Protein AF-A0A7R9Y9F5-F1 (afdb_monomer_lite)

Sequence (190 aa):
LRPKLLSAVDSTQKAKQLVKSVLKLSRHSLEAAIALLRALRPAAVSHADLEEEVAASESGSSFLEFKLYTMLGYLRECGENVVFHVKAGNINWPMGLYISLVHVWAVIGVFKLSQCAPETLLWAFLLWPISGLGITGGVHRLWAHRSYEGGHIVRCFLMLCNSIANQGSIYHWARDHRGHHKHSGTGADP

Radius of gyration: 22.65 Å; chains: 1; bounding box: 56×54×43 Å

Secondary structure (DSSP, 8-state):
-HHHHHHHHHHHHHHHHHHHHHHHHHHHHHHHHHHHHHHT-PPPPPHHHHHHHHHHGGG---HHHHHHHHHHHHHHHHHHHHHHHHHHT---HHHHHHHHHHHHHHHHHHTTGGGS-HHHHHHHHHHHHHHHHIIIIIIIIIIIS--S---HHHHHHHHHHHHHHTSS-HHHHHHHHHHHHHHTTSTT--

Structure (mmCIF, N/CA/C/O backbone):
data_AF-A0A7R9Y9F5-F1
#
_entry.id   AF-A0A7R9Y9F5-F1
#
loop_
_atom_site.group_PDB
_atom_site.id
_atom_site.type_symbol
_atom_site.label_atom_id
_atom_site.label_alt_id
_atom_site.label_comp_id
_atom_site.label_asym_id
_atom_site.label_entity_id
_atom_site.label_seq_id
_atom_site.pdbx_PDB_ins_code
_atom_site.Cartn_x
_atom_site.Cartn_y
_atom_site.Cartn_z
_atom_site.occupancy
_atom_site.B_iso_or_equiv
_atom_site.auth_seq_id
_atom_site.auth_comp_id
_atom_site.auth_asym_id
_atom_site.auth_atom_id
_atom_site.pdbx_PDB_model_num
ATOM 1 N N . LEU A 1 1 ? -25.408 34.627 -10.805 1.00 54.28 1 LEU A N 1
ATOM 2 C CA . LEU A 1 1 ? -24.105 34.088 -11.280 1.00 54.28 1 LEU A CA 1
ATOM 3 C C . LEU A 1 1 ? -22.902 34.669 -10.522 1.00 54.28 1 LEU A C 1
ATOM 5 O O . LEU A 1 1 ? -22.116 33.895 -9.995 1.00 54.28 1 LEU A O 1
ATOM 9 N N . ARG A 1 2 ? -22.794 35.997 -10.367 1.00 51.25 2 ARG A N 1
ATOM 10 C CA . ARG A 1 2 ? -21.679 36.689 -9.682 1.00 51.25 2 ARG A CA 1
ATOM 11 C C . ARG A 1 2 ? -21.385 36.283 -8.209 1.00 51.25 2 ARG A C 1
ATOM 13 O O . ARG A 1 2 ? -20.213 36.085 -7.905 1.00 51.25 2 ARG A O 1
ATOM 20 N N . PRO A 1 3 ? -22.367 36.084 -7.303 1.00 54.78 3 PRO A N 1
ATOM 21 C CA . PRO A 1 3 ? -22.066 35.757 -5.898 1.00 54.78 3 PRO A CA 1
ATOM 22 C C . PRO A 1 3 ? -21.524 34.331 -5.684 1.00 54.78 3 PRO A C 1
ATOM 24 O O . PRO A 1 3 ? -20.655 34.138 -4.842 1.00 54.78 3 PRO A O 1
ATOM 27 N N . LYS A 1 4 ? -21.959 33.348 -6.490 1.00 46.19 4 LYS A N 1
ATOM 28 C CA . LYS A 1 4 ? -21.441 31.963 -6.435 1.00 46.19 4 LYS A CA 1
ATOM 29 C C . LYS A 1 4 ? -19.997 31.846 -6.950 1.00 46.19 4 LYS A C 1
ATOM 31 O O . LYS A 1 4 ? -19.248 30.995 -6.489 1.00 46.19 4 LYS A O 1
ATOM 36 N N . LEU A 1 5 ? -19.601 32.708 -7.890 1.00 42.25 5 LEU A N 1
ATOM 37 C CA . LEU A 1 5 ? -18.220 32.790 -8.381 1.00 42.25 5 LEU A CA 1
ATOM 38 C C . LEU A 1 5 ? -17.288 33.431 -7.343 1.00 42.25 5 LEU A C 1
ATOM 40 O O . LEU A 1 5 ? -16.188 32.935 -7.132 1.00 42.25 5 LEU A O 1
ATOM 44 N N . LEU A 1 6 ? -17.741 34.480 -6.647 1.00 51.44 6 LEU A N 1
ATOM 45 C CA . LEU A 1 6 ? -16.969 35.120 -5.575 1.00 51.44 6 LEU A CA 1
ATOM 46 C C . LEU A 1 6 ? -16.756 34.185 -4.374 1.00 51.44 6 LEU A C 1
ATOM 48 O O . LEU A 1 6 ? -15.646 34.120 -3.853 1.00 51.44 6 LEU A O 1
ATOM 52 N N . SER A 1 7 ? -17.769 33.402 -3.984 1.00 53.22 7 SER A N 1
ATOM 53 C CA . SER A 1 7 ? -17.620 32.407 -2.911 1.00 53.22 7 SER A CA 1
ATOM 54 C C . SER A 1 7 ? -16.710 31.238 -3.309 1.00 53.22 7 SER A C 1
ATOM 56 O O . SER A 1 7 ? -15.934 30.753 -2.487 1.00 53.22 7 SER A O 1
ATOM 58 N N . ALA A 1 8 ? -16.741 30.811 -4.577 1.00 47.72 8 ALA A N 1
ATOM 59 C CA . ALA A 1 8 ? -15.829 29.794 -5.098 1.00 47.72 8 ALA A CA 1
ATOM 60 C C . ALA A 1 8 ? -14.368 30.289 -5.134 1.00 47.72 8 ALA A C 1
ATOM 62 O O . ALA A 1 8 ? -13.464 29.564 -4.712 1.00 47.72 8 ALA A O 1
ATOM 63 N N . VAL A 1 9 ? -14.125 31.536 -5.552 1.00 55.53 9 VAL A N 1
ATOM 64 C CA . VAL A 1 9 ? -12.785 32.155 -5.544 1.00 55.53 9 VAL A CA 1
ATOM 65 C C . VAL A 1 9 ? -12.250 32.311 -4.115 1.00 55.53 9 VAL A C 1
ATOM 67 O O . VAL A 1 9 ? -11.100 31.948 -3.864 1.00 55.53 9 VAL A O 1
ATOM 70 N N . ASP A 1 10 ? -13.082 32.746 -3.164 1.00 67.06 10 ASP A N 1
ATOM 71 C CA . ASP A 1 10 ? -12.710 32.852 -1.744 1.00 67.06 10 ASP A CA 1
ATOM 72 C C . ASP A 1 10 ? -12.381 31.478 -1.128 1.00 67.06 10 ASP A C 1
ATOM 74 O O . ASP A 1 10 ? -11.353 31.310 -0.472 1.00 67.06 10 ASP A O 1
ATOM 78 N N . SER A 1 11 ? -13.180 30.444 -1.425 1.00 55.12 11 SER A N 1
ATOM 79 C CA . SER A 1 11 ? -12.901 29.071 -0.972 1.00 55.12 11 SER A CA 1
ATOM 80 C C . SER A 1 11 ? -11.593 28.509 -1.546 1.00 55.12 11 SER A C 1
ATOM 82 O O . SER A 1 11 ? -10.825 27.859 -0.835 1.00 55.12 11 SER A O 1
ATOM 84 N N . THR A 1 12 ? -11.278 28.839 -2.802 1.00 60.44 12 THR A N 1
ATOM 85 C CA . THR A 1 12 ? -10.033 28.428 -3.464 1.00 60.44 12 THR A CA 1
ATOM 86 C C . THR A 1 12 ? -8.825 29.141 -2.855 1.00 60.44 12 THR A C 1
ATOM 88 O O . THR A 1 12 ? -7.765 28.537 -2.678 1.00 60.44 12 THR A O 1
ATOM 91 N N . GLN A 1 13 ? -8.969 30.416 -2.493 1.00 64.31 13 GLN A N 1
ATOM 92 C CA . GLN A 1 13 ? -7.902 31.187 -1.862 1.00 64.31 13 GLN A CA 1
ATOM 93 C C . GLN A 1 13 ? -7.636 30.714 -0.429 1.00 64.31 13 GLN A C 1
ATOM 95 O O . GLN A 1 13 ? -6.477 30.524 -0.054 1.00 64.31 13 GLN A O 1
ATOM 100 N N . LYS A 1 14 ? -8.694 30.411 0.332 1.00 63.66 14 LYS A N 1
ATOM 101 C CA . LYS A 1 14 ? -8.596 29.782 1.657 1.00 63.66 14 LYS A CA 1
ATOM 102 C C . LYS A 1 14 ? -7.928 28.411 1.586 1.00 63.66 14 LYS A C 1
ATOM 104 O O . LYS A 1 14 ? -7.029 28.147 2.378 1.00 63.66 14 LYS A O 1
ATOM 109 N N . ALA A 1 15 ? -8.275 27.579 0.602 1.00 46.94 15 ALA A N 1
ATOM 110 C CA . ALA A 1 15 ? -7.622 26.288 0.384 1.00 46.94 15 ALA A CA 1
ATOM 111 C C . ALA A 1 15 ? -6.126 26.444 0.058 1.00 46.94 15 ALA A C 1
ATOM 113 O O . ALA A 1 15 ? -5.290 25.775 0.661 1.00 46.94 15 ALA A O 1
ATOM 114 N N . LYS A 1 16 ? -5.757 27.382 -0.826 1.00 55.09 16 LYS A N 1
ATOM 115 C CA . LYS A 1 16 ? -4.346 27.689 -1.129 1.00 55.09 16 LYS A CA 1
ATOM 116 C C . LYS A 1 16 ? -3.580 28.175 0.101 1.00 55.09 16 LYS A C 1
ATOM 118 O O . LYS A 1 16 ? -2.420 27.811 0.285 1.00 55.09 16 LYS A O 1
ATOM 123 N N . GLN A 1 17 ? -4.209 28.995 0.937 1.00 58.56 17 GLN A N 1
ATOM 124 C CA . GLN A 1 17 ? -3.600 29.512 2.158 1.00 58.56 17 GLN A CA 1
ATOM 125 C C . GLN A 1 17 ? -3.451 28.421 3.224 1.00 58.56 17 GLN A C 1
ATOM 127 O O . GLN A 1 17 ? -2.399 28.340 3.851 1.00 58.56 17 GLN A O 1
ATOM 132 N N . LEU A 1 18 ? -4.433 27.525 3.354 1.00 50.94 18 LEU A N 1
ATOM 133 C CA . LEU A 1 18 ? -4.354 26.343 4.210 1.00 50.94 18 LEU A CA 1
ATOM 134 C C . LEU A 1 18 ? -3.213 25.418 3.766 1.00 50.94 18 LEU A C 1
ATOM 136 O O . LEU A 1 18 ? -2.376 25.060 4.587 1.00 50.94 18 LEU A O 1
ATOM 140 N N . VAL A 1 19 ? -3.112 25.109 2.468 1.00 51.34 19 VAL A N 1
ATOM 141 C CA . VAL A 1 19 ? -2.016 24.296 1.911 1.00 51.34 19 VAL A CA 1
ATOM 142 C C . VAL A 1 19 ? -0.659 24.943 2.196 1.00 51.34 19 VAL A C 1
ATOM 144 O O . VAL A 1 19 ? 0.250 24.264 2.663 1.00 51.34 19 VAL A O 1
ATOM 147 N N . LYS A 1 20 ? -0.513 26.260 2.001 1.00 55.44 20 LYS A N 1
ATOM 148 C CA . LYS A 1 20 ? 0.731 26.978 2.338 1.00 55.44 20 LYS A CA 1
ATOM 149 C C . LYS A 1 20 ? 1.067 26.907 3.829 1.00 55.44 20 LYS A C 1
ATOM 151 O O . LYS A 1 20 ? 2.226 26.688 4.172 1.00 55.44 20 LYS A O 1
ATOM 156 N N . SER A 1 21 ? 0.082 27.079 4.706 1.00 47.91 21 SER A N 1
ATOM 157 C CA . SER A 1 21 ? 0.274 26.992 6.158 1.00 47.91 21 SER A CA 1
ATOM 158 C C . SER A 1 21 ? 0.654 25.579 6.599 1.00 47.91 21 SER A C 1
ATOM 160 O O . SER A 1 21 ? 1.558 25.421 7.414 1.00 47.91 21 SER A O 1
ATOM 162 N N . VAL A 1 22 ? 0.038 24.554 6.009 1.00 49.28 22 VAL A N 1
ATOM 163 C CA . VAL A 1 22 ? 0.351 23.143 6.265 1.00 49.28 22 VAL A CA 1
ATOM 164 C C . VAL A 1 22 ? 1.754 22.788 5.767 1.00 49.28 22 VAL A C 1
ATOM 166 O O . VAL A 1 22 ? 2.512 22.173 6.509 1.00 49.28 22 VAL A O 1
ATOM 169 N N . LEU A 1 23 ? 2.151 23.243 4.573 1.00 50.81 23 LEU A N 1
ATOM 170 C CA . LEU A 1 23 ? 3.516 23.067 4.053 1.00 50.81 23 LEU A CA 1
ATOM 171 C C . LEU A 1 23 ? 4.566 23.801 4.901 1.00 50.81 23 LEU A C 1
ATOM 173 O O . LEU A 1 23 ? 5.700 23.346 5.057 1.00 50.81 23 LEU A O 1
ATOM 177 N N . LYS A 1 24 ? 4.206 24.959 5.464 1.00 60.22 24 LYS A N 1
ATOM 178 C CA . LYS A 1 24 ? 5.072 25.680 6.400 1.00 60.22 24 LYS A CA 1
ATOM 179 C C . LYS A 1 24 ? 5.214 24.901 7.706 1.00 60.22 24 LYS A C 1
ATOM 181 O O . LYS A 1 24 ? 6.331 24.787 8.203 1.00 60.22 24 LYS A O 1
ATOM 186 N N . LEU A 1 25 ? 4.123 24.351 8.238 1.00 50.91 25 LEU A N 1
ATOM 187 C CA . LEU A 1 25 ? 4.138 23.534 9.451 1.00 50.91 25 LEU A CA 1
ATOM 188 C C . LEU A 1 25 ? 4.959 22.254 9.247 1.00 50.91 25 LEU A C 1
ATOM 190 O O . LEU A 1 25 ? 5.831 21.974 10.061 1.00 50.91 25 LEU A O 1
ATOM 194 N N . SER A 1 26 ? 4.777 21.554 8.120 1.00 60.38 26 SER A N 1
ATOM 195 C CA . SER A 1 26 ? 5.553 20.353 7.791 1.00 60.38 26 SER A CA 1
ATOM 196 C C . SER A 1 26 ? 7.049 20.643 7.705 1.00 60.38 26 SER A C 1
ATOM 198 O O . SER A 1 26 ? 7.846 19.847 8.188 1.00 60.38 26 SER A O 1
ATOM 200 N N . ARG A 1 27 ? 7.445 21.807 7.168 1.00 64.44 27 ARG A N 1
ATOM 201 C CA . ARG A 1 27 ? 8.848 22.241 7.162 1.00 64.44 27 ARG A CA 1
ATOM 202 C C . ARG A 1 27 ? 9.394 22.446 8.580 1.00 64.44 27 ARG A C 1
ATOM 204 O O . ARG A 1 27 ? 10.484 21.976 8.861 1.00 64.44 27 ARG A O 1
ATOM 211 N N . HIS A 1 28 ? 8.654 23.094 9.481 1.00 57.97 28 HIS A N 1
ATOM 212 C CA . HIS A 1 28 ? 9.124 23.312 10.860 1.00 57.97 28 HIS A CA 1
ATOM 213 C C . HIS A 1 28 ? 9.199 22.009 11.664 1.00 57.97 28 HIS A C 1
ATOM 215 O O . HIS A 1 28 ? 10.169 21.796 12.387 1.00 57.97 28 HIS A O 1
ATOM 221 N N . SER A 1 29 ? 8.217 21.117 11.510 1.00 52.31 29 SER A N 1
ATOM 222 C CA . SER A 1 29 ? 8.249 19.783 12.120 1.00 52.31 29 SER A CA 1
ATOM 223 C C . SER A 1 29 ? 9.437 18.958 11.617 1.00 52.31 29 SER A C 1
ATOM 225 O O . SER A 1 29 ? 10.052 18.235 12.396 1.00 52.31 29 SER A O 1
ATOM 227 N N . LEU A 1 30 ? 9.798 19.108 10.340 1.00 52.47 30 LEU A N 1
ATOM 228 C CA . LEU A 1 30 ? 10.958 18.454 9.741 1.00 52.47 30 LEU A CA 1
ATOM 229 C C . LEU A 1 30 ? 12.284 19.011 10.270 1.00 52.47 30 LEU A C 1
ATOM 231 O O . LEU A 1 30 ? 13.165 18.235 10.619 1.00 52.47 30 LEU A O 1
ATOM 235 N N . GLU A 1 31 ? 12.418 20.334 10.390 1.00 60.41 31 GLU A N 1
ATOM 236 C CA . GLU A 1 31 ? 13.604 20.957 10.995 1.00 60.41 31 GLU A CA 1
ATOM 237 C C . GLU A 1 31 ? 13.781 20.529 12.460 1.00 60.41 31 GLU A C 1
ATOM 239 O O . GLU A 1 31 ? 14.896 20.239 12.890 1.00 60.41 31 GLU A O 1
ATOM 244 N N . ALA A 1 32 ? 12.682 20.408 13.214 1.00 54.38 32 ALA A N 1
ATOM 245 C CA . ALA A 1 32 ? 12.708 19.895 14.582 1.00 54.38 32 ALA A CA 1
ATOM 246 C C . ALA A 1 32 ? 13.140 18.418 14.640 1.00 54.38 32 ALA A C 1
ATOM 248 O O . ALA A 1 32 ? 13.970 18.057 15.473 1.00 54.38 32 ALA A O 1
ATOM 249 N N . ALA A 1 33 ? 12.641 17.576 13.729 1.00 46.41 33 ALA A N 1
ATOM 250 C CA . ALA A 1 33 ? 13.059 16.179 13.621 1.00 46.41 33 ALA A CA 1
ATOM 251 C C . ALA A 1 33 ? 14.543 16.050 13.231 1.00 46.41 33 ALA A C 1
ATOM 253 O O . ALA A 1 33 ? 15.270 15.267 13.834 1.00 46.41 33 ALA A O 1
ATOM 254 N N . ILE A 1 34 ? 15.029 16.864 12.288 1.00 52.81 34 ILE A N 1
ATOM 255 C CA . ILE A 1 34 ? 16.445 16.912 11.891 1.00 52.81 34 ILE A CA 1
ATOM 256 C C . ILE A 1 34 ? 17.327 17.381 13.055 1.00 52.81 34 ILE A C 1
ATOM 258 O O . ILE A 1 34 ? 18.410 16.833 13.265 1.00 52.81 34 ILE A O 1
ATOM 262 N N . ALA A 1 35 ? 16.889 18.381 13.823 1.00 58.06 35 ALA A N 1
ATOM 263 C CA . ALA A 1 35 ? 17.604 18.847 15.007 1.00 58.06 35 ALA A CA 1
ATOM 264 C C . ALA A 1 35 ? 17.695 17.750 16.081 1.00 58.06 35 ALA A C 1
ATOM 266 O O . ALA A 1 35 ? 18.767 17.548 16.649 1.00 58.06 35 ALA A O 1
ATOM 267 N N . LEU A 1 36 ? 16.612 16.995 16.295 1.00 50.88 36 LEU A N 1
ATOM 268 C CA . LEU A 1 36 ? 16.582 15.853 17.209 1.00 50.88 36 LEU A CA 1
ATOM 269 C C . LEU A 1 36 ? 17.519 14.726 16.737 1.00 50.88 36 LEU A C 1
ATOM 271 O O . LEU A 1 36 ? 18.325 14.232 17.517 1.00 50.88 36 LEU A O 1
ATOM 275 N N . LEU A 1 37 ? 17.486 14.379 15.446 1.00 50.44 37 LEU A N 1
ATOM 276 C CA . LEU A 1 37 ? 18.364 13.366 14.843 1.00 50.44 37 LEU A CA 1
ATOM 277 C C . LEU A 1 37 ? 19.848 13.759 14.906 1.00 50.44 37 LEU A C 1
ATOM 279 O O . LEU A 1 37 ? 20.704 12.905 15.111 1.00 50.44 37 LEU A O 1
ATOM 283 N N . ARG A 1 38 ? 20.174 15.051 14.775 1.00 57.88 38 ARG A N 1
ATOM 284 C CA . ARG A 1 38 ? 21.546 15.557 14.965 1.00 57.88 38 ARG A CA 1
ATOM 285 C C . ARG A 1 38 ? 21.988 15.541 16.427 1.00 57.88 38 ARG A C 1
ATOM 287 O O . ARG A 1 38 ? 23.175 15.354 16.678 1.00 57.88 38 ARG A O 1
ATOM 294 N N . ALA A 1 39 ? 21.066 15.766 17.364 1.00 54.75 39 ALA A N 1
ATOM 295 C CA . ALA A 1 39 ? 21.340 15.704 18.798 1.00 54.75 39 ALA A CA 1
ATOM 296 C C . ALA A 1 39 ? 21.569 14.260 19.277 1.00 54.75 39 ALA A C 1
ATOM 298 O O . ALA A 1 39 ? 22.373 14.031 20.173 1.00 54.75 39 ALA A O 1
ATOM 299 N N . LEU A 1 40 ? 20.930 13.283 18.629 1.00 53.41 40 LEU A N 1
ATOM 300 C CA . LEU A 1 40 ? 21.090 11.847 18.876 1.00 53.41 40 LEU A CA 1
ATOM 301 C C . LEU A 1 40 ? 22.297 11.238 18.139 1.00 53.41 40 LEU A C 1
ATOM 303 O O . LEU A 1 40 ? 22.224 10.102 17.692 1.00 53.41 40 LEU A O 1
ATOM 307 N N . ARG A 1 41 ? 23.399 11.979 17.975 1.00 48.78 41 ARG A N 1
ATOM 308 C CA . ARG A 1 41 ? 24.608 11.529 17.262 1.00 48.78 41 ARG A CA 1
ATOM 309 C C . ARG A 1 41 ? 25.593 10.813 18.210 1.00 48.78 41 ARG A C 1
ATOM 311 O O . ARG A 1 41 ? 26.423 11.501 18.802 1.00 48.78 41 ARG A O 1
ATOM 318 N N . PRO A 1 42 ? 25.620 9.471 18.309 1.00 47.75 42 PRO A N 1
ATOM 319 C CA . PRO A 1 42 ? 26.869 8.749 18.505 1.00 47.75 42 PRO A CA 1
ATOM 320 C C . PRO A 1 42 ? 27.612 8.645 17.158 1.00 47.75 42 PRO A C 1
ATOM 322 O O . PRO A 1 42 ? 27.025 8.835 16.088 1.00 47.75 42 PRO A O 1
ATOM 325 N N . ALA A 1 43 ? 28.933 8.473 17.221 1.00 46.91 43 ALA A N 1
ATOM 326 C CA . ALA A 1 43 ? 29.856 8.552 16.088 1.00 46.91 43 ALA A CA 1
ATOM 327 C C . ALA A 1 43 ? 29.470 7.619 14.920 1.00 46.91 43 ALA A C 1
ATOM 329 O O . ALA A 1 43 ? 28.794 6.615 15.103 1.00 46.91 43 ALA A O 1
ATOM 330 N N . ALA A 1 44 ? 29.860 7.993 13.699 1.00 44.62 44 ALA A N 1
ATOM 331 C CA . ALA A 1 44 ? 29.544 7.239 12.491 1.00 44.62 44 ALA A CA 1
ATOM 332 C C . ALA A 1 44 ? 30.126 5.816 12.548 1.00 44.62 44 ALA A C 1
ATOM 334 O O . ALA A 1 44 ? 31.336 5.667 12.668 1.00 44.62 44 ALA A O 1
ATOM 335 N N . VAL A 1 45 ? 29.253 4.816 12.433 1.00 47.38 45 VAL A N 1
ATOM 336 C CA . VAL A 1 45 ? 29.593 3.391 12.327 1.00 47.38 45 VAL A CA 1
ATOM 337 C C . VAL A 1 45 ? 29.523 3.009 10.846 1.00 47.38 45 VAL A C 1
ATOM 339 O O . VAL A 1 45 ? 28.556 3.364 10.162 1.00 47.38 45 VAL A O 1
ATOM 342 N N . SER A 1 46 ? 30.583 2.398 10.325 1.00 44.75 46 SER A N 1
ATOM 343 C CA . SER A 1 46 ? 30.705 1.949 8.938 1.00 44.75 46 SER A CA 1
ATOM 344 C C . SER A 1 46 ? 30.035 0.585 8.733 1.00 44.75 46 SER A C 1
ATOM 346 O O . SER A 1 46 ? 29.786 -0.152 9.681 1.00 44.75 46 SER A O 1
ATOM 348 N N . HIS A 1 47 ? 29.747 0.217 7.483 1.00 43.69 47 HIS A N 1
ATOM 349 C CA . HIS A 1 47 ? 29.099 -1.063 7.162 1.00 43.69 47 HIS A CA 1
ATOM 350 C C . HIS A 1 47 ? 29.944 -2.297 7.546 1.00 43.69 47 HIS A C 1
ATOM 352 O O . HIS A 1 47 ? 29.391 -3.379 7.702 1.00 43.69 47 HIS A O 1
ATOM 358 N N . ALA A 1 48 ? 31.262 -2.125 7.712 1.00 49.69 48 ALA A N 1
ATOM 359 C CA . ALA A 1 48 ? 32.181 -3.161 8.188 1.00 49.69 48 ALA A CA 1
ATOM 360 C C . ALA A 1 48 ? 32.073 -3.372 9.708 1.00 49.69 48 ALA A C 1
ATOM 362 O O . ALA A 1 48 ? 32.123 -4.504 10.179 1.00 49.69 48 ALA A O 1
ATOM 363 N N . ASP A 1 49 ? 31.822 -2.297 10.457 1.00 50.56 49 ASP A N 1
ATOM 364 C CA . ASP A 1 49 ? 31.607 -2.358 11.906 1.00 50.56 49 ASP A CA 1
ATOM 365 C C . ASP A 1 49 ? 30.273 -3.066 12.242 1.00 50.56 49 ASP A C 1
ATOM 367 O O . ASP A 1 49 ? 30.147 -3.705 13.283 1.00 50.56 49 ASP A O 1
ATOM 371 N N . LEU A 1 50 ? 29.288 -3.015 11.328 1.00 50.69 50 LEU A N 1
ATOM 372 C CA . LEU A 1 50 ? 28.024 -3.760 11.435 1.00 50.69 50 LEU A CA 1
ATOM 373 C C . LEU A 1 50 ? 28.223 -5.280 11.329 1.00 50.69 50 LEU A C 1
ATOM 375 O O . LEU A 1 50 ? 27.530 -6.029 12.012 1.00 50.69 50 LEU A O 1
ATOM 379 N N . GLU A 1 51 ? 29.143 -5.748 10.482 1.00 52.12 51 GLU A N 1
ATOM 380 C CA . GLU A 1 51 ? 29.435 -7.184 10.351 1.00 52.12 51 GLU A CA 1
ATOM 381 C C . GLU A 1 51 ? 30.221 -7.709 11.564 1.00 52.12 51 GLU A C 1
ATOM 383 O O . GLU A 1 51 ? 29.971 -8.824 12.025 1.00 52.12 51 GLU A O 1
ATOM 388 N N . GLU A 1 52 ? 31.101 -6.882 12.139 1.00 52.03 52 GLU A N 1
ATOM 389 C CA . GLU A 1 52 ? 31.864 -7.203 13.350 1.00 52.03 52 GLU A CA 1
ATOM 390 C C . GLU A 1 52 ? 30.978 -7.217 14.616 1.00 52.03 52 GLU A C 1
ATOM 392 O O . GLU A 1 52 ? 31.088 -8.131 15.437 1.00 52.03 52 GLU A O 1
ATOM 397 N N . GLU A 1 53 ? 30.019 -6.290 14.752 1.00 49.31 53 GLU A N 1
ATOM 398 C CA . GLU A 1 53 ? 29.039 -6.298 15.855 1.00 49.31 53 GLU A CA 1
ATOM 399 C C . GLU A 1 53 ? 28.006 -7.434 15.737 1.00 49.31 53 GLU A C 1
ATOM 401 O O . GLU A 1 53 ? 27.599 -8.004 16.752 1.00 49.31 53 GLU A O 1
ATOM 406 N N . VAL A 1 54 ? 27.600 -7.821 14.520 1.00 50.94 54 VAL A N 1
ATOM 407 C CA . VAL A 1 54 ? 26.730 -8.995 14.299 1.00 50.94 54 VAL A CA 1
ATOM 408 C C . VAL A 1 54 ? 27.457 -10.293 14.663 1.00 50.94 54 VAL A C 1
ATOM 410 O O . VAL A 1 54 ? 26.846 -11.172 15.269 1.00 50.94 54 VAL A O 1
ATOM 413 N N . ALA A 1 55 ? 28.762 -10.393 14.397 1.00 46.03 55 ALA A N 1
ATOM 414 C CA . ALA A 1 55 ? 29.582 -11.510 14.866 1.00 46.03 55 ALA A CA 1
ATOM 415 C C . ALA A 1 55 ? 29.737 -11.519 16.403 1.00 46.03 55 ALA A C 1
ATOM 417 O O . ALA A 1 55 ? 29.726 -12.583 17.020 1.00 46.03 55 ALA A O 1
ATOM 418 N N . ALA A 1 56 ? 29.803 -10.347 17.048 1.00 45.34 56 ALA A N 1
ATOM 419 C CA . ALA A 1 56 ? 29.812 -10.229 18.511 1.00 45.34 56 ALA A CA 1
ATOM 420 C C . ALA A 1 56 ? 28.439 -10.531 19.159 1.00 45.34 56 ALA A C 1
ATOM 422 O O . ALA A 1 56 ? 28.370 -10.963 20.311 1.00 45.34 56 ALA A O 1
ATOM 423 N N . SER A 1 57 ? 27.334 -10.366 18.422 1.00 43.28 57 SER A N 1
ATOM 424 C CA . SER A 1 57 ? 25.965 -10.668 18.873 1.00 43.28 57 SER A CA 1
ATOM 425 C C . SER A 1 57 ? 25.704 -12.162 19.095 1.00 43.28 57 SER A C 1
ATOM 427 O O . SER A 1 57 ? 24.766 -12.505 19.820 1.00 43.28 57 SER A O 1
ATOM 429 N N . GLU A 1 58 ? 26.510 -13.059 18.524 1.00 50.03 58 GLU A N 1
ATOM 430 C CA . GLU A 1 58 ? 26.403 -14.498 18.795 1.00 50.03 58 GLU A CA 1
ATOM 431 C C . GLU A 1 58 ? 26.837 -14.859 20.232 1.00 50.03 58 GLU A C 1
ATOM 433 O O . GLU A 1 58 ? 26.553 -15.964 20.697 1.00 50.03 58 GLU A O 1
ATOM 438 N N . SER A 1 59 ? 27.447 -13.925 20.983 1.00 47.91 59 SER A N 1
ATOM 439 C CA . SER A 1 59 ? 27.938 -14.151 22.350 1.00 47.91 59 SER A CA 1
ATOM 440 C C . SER A 1 59 ? 27.048 -13.611 23.485 1.00 47.91 59 SER A C 1
ATOM 442 O O . SER A 1 59 ? 27.500 -13.575 24.630 1.00 47.91 59 SER A O 1
ATOM 444 N N . GLY A 1 60 ? 25.787 -13.234 23.227 1.00 49.25 60 GLY A N 1
ATOM 445 C CA . GLY A 1 60 ? 24.788 -13.070 24.298 1.00 49.25 60 GLY A CA 1
ATOM 446 C C . GLY A 1 60 ? 24.298 -11.654 24.627 1.00 49.25 60 GLY A C 1
ATOM 447 O O . GLY A 1 60 ? 23.921 -11.410 25.774 1.00 49.25 60 GLY A O 1
ATOM 448 N N . SER A 1 61 ? 24.221 -10.738 23.657 1.00 51.53 61 SER A N 1
ATOM 449 C CA . SER A 1 61 ? 23.344 -9.562 23.783 1.00 51.53 61 SER A CA 1
ATOM 450 C C . SER A 1 61 ? 21.878 -9.982 23.611 1.00 51.53 61 SER A C 1
ATOM 452 O O . SER A 1 61 ? 21.542 -10.903 22.860 1.00 51.53 61 SER A O 1
ATOM 454 N N . SER A 1 62 ? 20.973 -9.374 24.378 1.00 59.47 62 SER A N 1
ATOM 455 C CA . SER A 1 62 ? 19.580 -9.828 24.408 1.00 59.47 62 SER A CA 1
ATOM 456 C C . SER A 1 62 ? 18.904 -9.566 23.056 1.00 59.47 62 SER A C 1
ATOM 458 O O . SER A 1 62 ? 19.103 -8.524 22.440 1.00 59.47 62 SER A O 1
ATOM 460 N N . PHE A 1 63 ? 18.035 -10.469 22.600 1.00 61.06 63 PHE A N 1
ATOM 461 C CA . PHE A 1 63 ? 17.233 -10.313 21.372 1.00 61.06 63 PHE A CA 1
ATOM 462 C C . PHE A 1 63 ? 16.539 -8.935 21.231 1.00 61.06 63 PHE A C 1
ATOM 464 O O . PHE A 1 63 ? 16.258 -8.471 20.124 1.00 61.06 63 PHE A O 1
ATOM 471 N N . LEU A 1 64 ? 16.257 -8.268 22.356 1.00 63.38 64 LEU A N 1
ATOM 472 C CA . LEU A 1 64 ? 15.704 -6.915 22.410 1.00 63.38 64 LEU A CA 1
ATOM 473 C C . LEU A 1 64 ? 16.713 -5.832 22.001 1.00 63.38 64 LEU A C 1
ATOM 475 O O . LEU A 1 64 ? 16.322 -4.897 21.305 1.00 63.38 64 LEU A O 1
ATOM 479 N N . GLU A 1 65 ? 17.985 -5.960 22.379 1.00 66.81 65 GLU A N 1
ATOM 480 C CA . GLU A 1 65 ? 19.055 -5.038 21.974 1.00 66.81 65 GLU A CA 1
ATOM 481 C C . GLU A 1 65 ? 19.296 -5.113 20.468 1.00 66.81 65 GLU A C 1
ATOM 483 O O . GLU A 1 65 ? 19.338 -4.077 19.811 1.00 66.81 65 GLU A O 1
ATOM 488 N N . PHE A 1 66 ? 19.317 -6.322 19.898 1.00 72.62 66 PHE A N 1
ATOM 489 C CA . PHE A 1 66 ? 19.417 -6.511 18.449 1.00 72.62 66 PHE A CA 1
ATOM 490 C C . PHE A 1 66 ? 18.250 -5.847 17.696 1.00 72.62 66 PHE A C 1
ATOM 492 O O . PHE A 1 66 ? 18.451 -5.142 16.703 1.00 72.62 66 PHE A O 1
ATOM 499 N N . LYS A 1 67 ? 17.011 -6.010 18.187 1.00 73.00 67 LYS A N 1
ATOM 500 C CA . LYS A 1 67 ? 15.833 -5.348 17.600 1.00 73.00 67 LYS A CA 1
ATOM 501 C C . LYS A 1 67 ? 15.892 -3.832 17.711 1.00 73.00 67 LYS A C 1
ATOM 503 O O . LYS A 1 67 ? 15.531 -3.147 16.755 1.00 73.00 67 LYS A O 1
ATOM 508 N N . LEU A 1 68 ? 16.318 -3.313 18.859 1.00 72.25 68 LEU A N 1
ATOM 509 C CA . LEU A 1 68 ? 16.444 -1.879 19.074 1.00 72.25 68 LEU A CA 1
ATOM 510 C C . LEU A 1 68 ? 17.525 -1.288 18.165 1.00 72.25 68 LEU A C 1
ATOM 512 O O . LEU A 1 68 ? 17.270 -0.283 17.512 1.00 72.25 68 LEU A O 1
ATOM 516 N N . TYR A 1 69 ? 18.682 -1.941 18.061 1.00 74.94 69 TYR A N 1
ATOM 517 C CA . TYR A 1 69 ? 19.773 -1.532 17.180 1.00 74.94 69 TYR A CA 1
ATOM 518 C C . TYR A 1 69 ? 19.337 -1.514 15.713 1.00 74.94 69 TYR A C 1
ATOM 520 O O . TYR A 1 69 ? 19.493 -0.508 15.025 1.00 74.94 69 TYR A O 1
ATOM 528 N N . THR A 1 70 ? 18.675 -2.582 15.265 1.00 74.88 70 THR A N 1
ATOM 529 C CA . THR A 1 70 ? 18.104 -2.673 13.915 1.00 74.88 70 THR A CA 1
ATOM 530 C C . THR A 1 70 ? 17.099 -1.544 13.662 1.00 74.88 70 THR A C 1
ATOM 532 O O . THR A 1 70 ? 17.155 -0.868 12.638 1.00 74.88 70 THR A O 1
ATOM 535 N N . MET A 1 71 ? 16.196 -1.288 14.614 1.00 75.56 71 MET A N 1
ATOM 536 C CA . MET A 1 71 ? 15.207 -0.211 14.520 1.00 75.56 71 MET A CA 1
ATOM 537 C C . MET A 1 71 ? 15.864 1.173 14.460 1.00 75.56 71 MET A C 1
ATOM 539 O O . MET A 1 71 ? 15.455 2.007 13.654 1.00 75.56 71 MET A O 1
ATOM 543 N N . LEU A 1 72 ? 16.884 1.423 15.281 1.00 79.25 72 LEU A N 1
ATOM 544 C CA . LEU A 1 72 ? 17.648 2.670 15.259 1.00 79.25 72 LEU A CA 1
ATOM 545 C C . LEU A 1 72 ? 18.401 2.844 13.934 1.00 79.25 72 LEU A C 1
ATOM 547 O O . LEU A 1 72 ? 18.400 3.948 13.390 1.00 79.25 72 LEU A O 1
ATOM 551 N N . GLY A 1 73 ? 18.962 1.765 13.381 1.00 78.31 73 GLY A N 1
ATOM 552 C CA . GLY A 1 73 ? 19.571 1.737 12.050 1.00 78.31 73 GLY A CA 1
ATOM 553 C 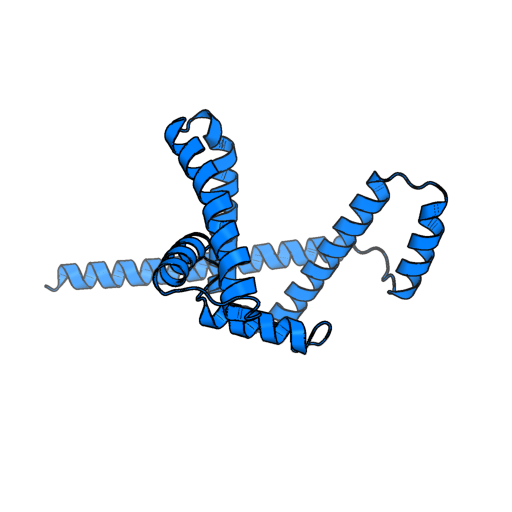C . GLY A 1 73 ? 18.587 2.154 10.955 1.00 78.31 73 GLY A C 1
ATOM 554 O O . GLY A 1 73 ? 18.851 3.107 10.224 1.00 78.31 73 GLY A O 1
ATOM 555 N N . TYR A 1 74 ? 17.399 1.542 10.916 1.00 77.38 74 TYR A N 1
ATOM 556 C CA . TYR A 1 74 ? 16.342 1.916 9.967 1.00 77.38 74 TYR A CA 1
ATOM 557 C C . TYR A 1 74 ? 15.888 3.371 10.119 1.00 77.38 74 TYR A C 1
ATOM 559 O O . TYR A 1 74 ? 15.676 4.071 9.128 1.00 77.38 74 TYR A O 1
ATOM 567 N N . LEU A 1 75 ? 15.734 3.853 11.356 1.00 80.06 75 LEU A N 1
ATOM 568 C CA . LEU A 1 75 ? 15.351 5.242 11.615 1.00 80.06 75 LEU A CA 1
ATOM 569 C C . LEU A 1 75 ? 16.427 6.224 11.135 1.00 80.06 75 LEU A C 1
ATOM 571 O O . LEU A 1 75 ? 16.091 7.286 10.604 1.00 80.06 75 LEU A O 1
ATOM 575 N N . ARG A 1 76 ? 17.707 5.868 11.292 1.00 81.12 76 ARG A N 1
ATOM 576 C CA . ARG A 1 76 ? 18.840 6.654 10.796 1.00 81.12 76 ARG A CA 1
ATOM 577 C C . ARG A 1 76 ? 18.828 6.738 9.276 1.00 81.12 76 ARG A C 1
ATOM 579 O O . ARG A 1 76 ? 18.844 7.847 8.748 1.00 81.12 76 ARG A O 1
ATOM 586 N N . GLU A 1 77 ? 18.727 5.598 8.599 1.00 81.62 77 GLU A N 1
ATOM 587 C CA . GLU A 1 77 ? 18.663 5.522 7.136 1.00 81.62 77 GLU A CA 1
ATOM 588 C C . GLU A 1 77 ? 17.477 6.331 6.589 1.00 81.62 77 GLU A C 1
ATOM 590 O O . GLU A 1 77 ? 17.629 7.145 5.678 1.00 81.62 77 GLU A O 1
ATOM 595 N N . CYS A 1 78 ? 16.301 6.210 7.217 1.00 80.62 78 CYS A N 1
ATOM 596 C CA . CYS A 1 78 ? 15.140 7.031 6.877 1.00 80.62 78 CYS A CA 1
ATOM 597 C C . CYS A 1 78 ? 15.440 8.531 7.019 1.00 80.62 78 CYS A C 1
ATOM 599 O O . CYS A 1 78 ? 15.089 9.321 6.140 1.00 80.62 78 CYS A O 1
ATOM 601 N N . GLY A 1 79 ? 16.094 8.938 8.111 1.00 82.69 79 GLY A N 1
ATOM 602 C CA . GLY A 1 79 ? 16.494 10.326 8.341 1.00 82.69 79 GLY A CA 1
ATOM 603 C C . GLY A 1 79 ? 17.465 10.849 7.279 1.00 82.69 79 GLY A C 1
ATOM 604 O O . GLY A 1 79 ? 17.289 11.960 6.772 1.00 82.69 79 GLY A O 1
ATOM 605 N N . GLU A 1 80 ? 18.462 10.049 6.910 1.00 84.38 80 GLU A N 1
ATOM 606 C CA . GLU A 1 80 ? 19.450 10.381 5.880 1.00 84.38 80 GLU A CA 1
ATOM 607 C C . GLU A 1 80 ? 18.803 10.524 4.497 1.00 84.38 80 GLU A C 1
ATOM 609 O O . GLU A 1 80 ? 19.010 11.545 3.833 1.00 84.38 80 GLU A O 1
ATOM 614 N N . ASN A 1 81 ? 17.935 9.584 4.114 1.00 82.62 81 ASN A N 1
ATOM 615 C CA . ASN A 1 81 ? 17.188 9.623 2.854 1.00 82.62 81 ASN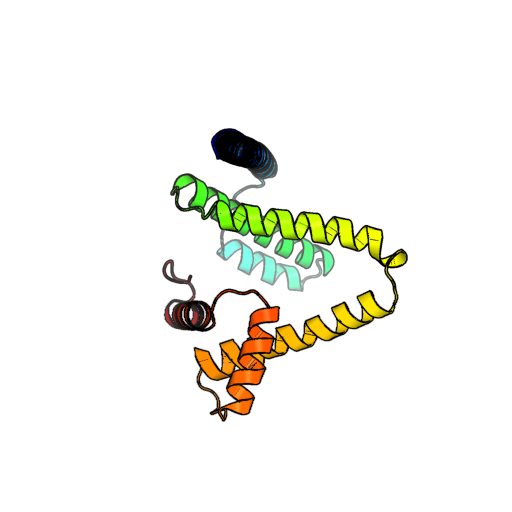 A CA 1
ATOM 616 C C . ASN A 1 81 ? 16.278 10.855 2.768 1.00 82.62 81 ASN A C 1
ATOM 618 O O . ASN A 1 81 ? 16.255 11.560 1.756 1.00 82.62 81 ASN A O 1
ATOM 622 N N . VAL A 1 82 ? 15.573 11.191 3.851 1.00 84.62 82 VAL A N 1
ATOM 623 C CA . VAL A 1 82 ? 14.750 12.405 3.905 1.00 84.62 82 VAL A CA 1
ATOM 624 C C . VAL A 1 82 ? 15.608 13.653 3.699 1.00 84.62 82 VAL A C 1
ATOM 626 O O . VAL A 1 82 ? 15.276 14.492 2.860 1.00 84.62 82 VAL A O 1
ATOM 629 N N . VAL A 1 83 ? 16.731 13.784 4.412 1.00 86.31 83 VAL A N 1
ATOM 630 C CA . VAL A 1 83 ? 17.638 14.936 4.265 1.00 86.31 83 VAL A CA 1
ATOM 631 C C . VAL A 1 83 ? 18.200 15.026 2.845 1.00 86.31 83 VAL A C 1
ATOM 633 O O . VAL A 1 83 ? 18.290 16.133 2.303 1.00 86.31 83 VAL A O 1
ATOM 636 N N . PHE A 1 84 ? 18.554 13.895 2.233 1.00 87.00 84 PHE A N 1
ATOM 637 C CA . PHE A 1 84 ? 19.006 13.828 0.846 1.00 87.00 84 PHE A CA 1
ATOM 638 C C . PHE A 1 84 ? 17.957 14.410 -0.110 1.00 87.00 84 PHE A C 1
ATOM 640 O O . PHE A 1 84 ? 18.255 15.353 -0.847 1.00 87.00 84 PHE A O 1
ATOM 647 N N . HIS A 1 85 ? 16.710 13.940 -0.032 1.00 85.19 85 HIS A N 1
ATOM 648 C CA . HIS A 1 85 ? 15.628 14.414 -0.898 1.00 85.19 85 HIS A CA 1
ATOM 649 C C . HIS A 1 85 ? 15.238 15.879 -0.639 1.00 85.19 85 HIS A C 1
ATOM 651 O O . HIS A 1 85 ? 14.927 16.616 -1.580 1.00 85.19 85 HIS A O 1
ATOM 657 N N . VAL A 1 86 ? 15.306 16.352 0.615 1.00 87.44 86 VAL A N 1
ATOM 658 C CA . VAL A 1 86 ? 15.107 17.779 0.938 1.00 87.44 86 VAL A CA 1
ATOM 659 C C . VAL A 1 86 ? 16.156 18.628 0.226 1.00 87.44 86 VAL A C 1
ATOM 661 O O . VAL A 1 86 ? 15.803 19.606 -0.433 1.00 87.44 86 VAL A O 1
ATOM 664 N N . LYS A 1 87 ? 17.438 18.261 0.348 1.00 89.56 87 LYS A N 1
ATOM 665 C CA . LYS A 1 87 ? 18.550 18.998 -0.270 1.00 89.56 87 LYS A CA 1
ATOM 666 C C . LYS A 1 87 ? 18.487 18.960 -1.794 1.00 89.56 87 LYS A C 1
ATOM 668 O O . LYS A 1 87 ? 18.774 19.968 -2.429 1.00 89.56 87 LYS A O 1
ATOM 673 N N . ALA A 1 88 ? 18.081 17.828 -2.367 1.00 89.25 88 ALA A N 1
ATOM 674 C CA . ALA A 1 88 ? 17.893 17.666 -3.805 1.00 89.25 88 ALA A CA 1
ATOM 675 C C . ALA A 1 88 ? 16.655 18.408 -4.346 1.00 89.25 88 ALA A C 1
ATOM 677 O O . ALA A 1 88 ? 16.509 18.554 -5.557 1.00 89.25 88 ALA A O 1
ATOM 678 N N . GLY A 1 89 ? 15.747 18.867 -3.475 1.00 89.88 89 GLY A N 1
ATOM 679 C CA . GLY A 1 89 ? 14.529 19.573 -3.874 1.00 89.88 89 GLY A CA 1
ATOM 680 C C . GLY A 1 89 ? 13.522 18.707 -4.641 1.00 89.88 89 GLY A C 1
ATOM 681 O O . GLY A 1 89 ? 12.619 19.249 -5.273 1.00 89.88 89 GLY A O 1
ATOM 682 N N . ASN A 1 90 ? 13.652 17.378 -4.588 1.00 89.88 90 ASN A N 1
ATOM 683 C CA . ASN A 1 90 ? 12.852 16.419 -5.361 1.00 89.88 90 ASN A CA 1
ATOM 684 C C . ASN A 1 90 ? 11.746 15.732 -4.534 1.00 89.88 90 ASN A C 1
ATOM 686 O O . ASN A 1 90 ? 11.178 14.729 -4.962 1.00 89.88 90 ASN A O 1
ATOM 690 N N . ILE A 1 91 ? 11.408 16.277 -3.360 1.00 88.56 91 ILE A N 1
ATOM 691 C CA . ILE A 1 91 ? 10.332 15.744 -2.515 1.00 88.56 91 ILE A CA 1
ATOM 692 C C . ILE A 1 91 ? 8.969 15.930 -3.180 1.00 88.56 91 ILE A C 1
ATOM 694 O O . ILE A 1 91 ? 8.537 17.047 -3.480 1.00 88.56 91 ILE A O 1
ATOM 698 N N . ASN A 1 92 ? 8.227 14.828 -3.285 1.00 89.56 92 ASN A N 1
ATOM 699 C CA . ASN A 1 92 ? 6.816 14.836 -3.647 1.00 89.56 92 ASN A CA 1
ATOM 700 C C . ASN A 1 92 ? 5.95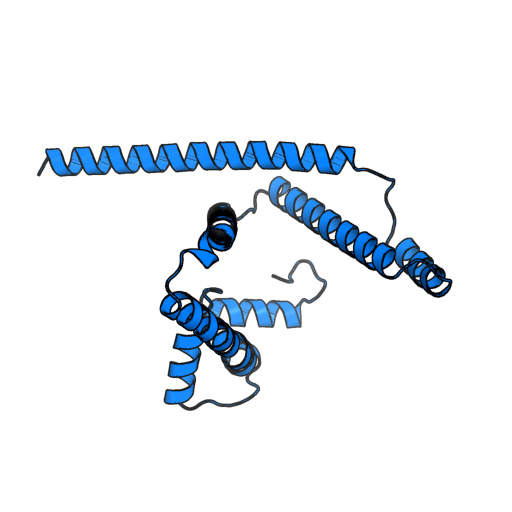0 15.263 -2.445 1.00 89.56 92 ASN A C 1
ATOM 702 O O . ASN A 1 92 ? 5.326 14.444 -1.769 1.00 89.56 92 ASN A O 1
ATOM 706 N N . TRP A 1 93 ? 5.927 16.569 -2.165 1.00 89.19 93 TRP A N 1
ATOM 707 C CA . TRP A 1 93 ? 5.193 17.146 -1.033 1.00 89.19 93 TRP A CA 1
ATOM 708 C C . TRP A 1 93 ? 3.696 16.798 -0.999 1.00 89.19 93 TRP A C 1
ATOM 710 O O . TRP A 1 93 ? 3.205 16.521 0.096 1.00 89.19 93 TRP A O 1
ATOM 720 N N . PRO A 1 94 ? 2.954 16.772 -2.128 1.00 91.62 94 PRO A N 1
ATOM 721 C CA . PRO A 1 94 ? 1.561 16.325 -2.125 1.00 91.62 94 PRO A CA 1
ATOM 722 C C . PRO A 1 94 ? 1.385 14.897 -1.600 1.00 91.62 94 PRO A C 1
ATOM 724 O O . PRO A 1 94 ? 0.520 14.661 -0.759 1.00 91.62 94 PRO A O 1
ATOM 727 N N . MET A 1 95 ? 2.228 13.962 -2.049 1.00 90.44 95 MET A N 1
ATOM 728 C CA . MET A 1 95 ? 2.187 12.576 -1.580 1.00 90.44 95 MET A CA 1
ATOM 729 C C . MET A 1 95 ? 2.606 12.471 -0.112 1.00 90.44 95 MET A C 1
ATOM 731 O O . MET A 1 95 ? 1.929 11.814 0.673 1.00 90.44 95 MET A O 1
ATOM 735 N N . GLY A 1 96 ? 3.670 13.177 0.284 1.00 90.75 96 GLY A N 1
ATOM 736 C CA . GLY A 1 96 ? 4.111 13.224 1.679 1.00 90.75 96 GLY A CA 1
ATOM 737 C C . GLY A 1 96 ? 3.018 13.744 2.615 1.00 90.75 96 GLY A C 1
ATOM 738 O O . GLY A 1 96 ? 2.759 13.152 3.659 1.00 90.75 96 GLY A O 1
ATOM 739 N N . LEU A 1 97 ? 2.309 14.804 2.218 1.00 92.00 97 LEU A N 1
ATOM 740 C CA . LEU A 1 97 ? 1.170 15.318 2.974 1.00 92.00 97 LEU A CA 1
ATOM 741 C C . LEU A 1 97 ? 0.030 14.295 3.050 1.00 92.00 97 LEU A C 1
ATOM 743 O O . LEU A 1 97 ? -0.515 14.075 4.129 1.00 92.00 97 LEU A O 1
ATOM 747 N N . TYR A 1 98 ? -0.323 13.674 1.925 1.00 91.56 98 TYR A N 1
ATOM 748 C CA . TYR A 1 98 ? -1.366 12.654 1.869 1.00 91.56 98 TYR A CA 1
ATOM 749 C C . TYR A 1 98 ? -1.081 11.496 2.837 1.00 91.56 98 TYR A C 1
ATOM 751 O O . TYR A 1 98 ? -1.925 11.177 3.674 1.00 91.56 98 TYR A O 1
ATOM 759 N N . ILE A 1 99 ? 0.126 10.925 2.783 1.00 92.62 99 ILE A N 1
ATOM 760 C CA . ILE A 1 99 ? 0.538 9.818 3.651 1.00 92.62 99 ILE A CA 1
ATOM 761 C C . ILE A 1 99 ? 0.512 10.236 5.123 1.00 92.62 99 ILE A C 1
ATOM 763 O O . ILE A 1 99 ? -0.072 9.521 5.939 1.00 92.62 99 ILE A O 1
ATOM 767 N N . SER A 1 100 ? 1.060 11.404 5.468 1.00 92.62 100 SER A N 1
ATOM 768 C CA . SER A 1 100 ? 1.033 11.912 6.845 1.00 92.62 100 SER A CA 1
ATOM 769 C C . SER A 1 100 ? -0.391 12.064 7.377 1.00 92.62 100 SER A C 1
ATOM 771 O O . SER A 1 100 ? -0.680 11.650 8.498 1.00 92.62 100 SER A O 1
ATOM 773 N N . LEU A 1 101 ? -1.306 12.610 6.571 1.00 95.12 101 LEU A N 1
ATOM 774 C CA . LEU A 1 101 ? -2.704 12.764 6.969 1.00 95.12 101 LEU A CA 1
ATOM 775 C C . LEU A 1 101 ? -3.376 11.408 7.199 1.00 95.12 101 LEU A C 1
ATOM 777 O O . LEU A 1 101 ? -4.033 11.236 8.222 1.00 95.12 101 LEU A O 1
ATOM 781 N N . VAL A 1 102 ? -3.194 10.440 6.296 1.00 95.25 102 VAL A N 1
ATOM 782 C CA . VAL A 1 102 ? -3.773 9.094 6.445 1.00 95.25 102 VAL A CA 1
ATOM 783 C C . VAL A 1 102 ? -3.287 8.419 7.731 1.00 95.25 102 VAL A C 1
ATOM 785 O O . VAL A 1 102 ? -4.096 7.820 8.436 1.00 95.25 102 VAL A O 1
ATOM 788 N N . HIS A 1 103 ? -2.011 8.568 8.094 1.00 94.19 103 HIS A N 1
ATOM 789 C CA . HIS A 1 103 ? -1.474 7.996 9.334 1.00 94.19 103 HIS A CA 1
ATOM 790 C C . HIS A 1 103 ? -2.015 8.691 10.588 1.00 94.19 103 HIS A C 1
ATOM 792 O O . HIS A 1 103 ? -2.371 8.016 11.551 1.00 94.19 103 HIS A O 1
ATOM 798 N N . VAL A 1 104 ? -2.151 10.022 10.575 1.00 95.06 104 VAL A N 1
ATOM 799 C CA . VAL A 1 104 ? -2.800 10.756 11.676 1.00 95.06 104 VAL A CA 1
ATOM 800 C C . VAL A 1 104 ? -4.245 10.283 11.860 1.00 95.06 104 VAL A C 1
ATOM 802 O O . VAL A 1 104 ? -4.660 9.998 12.983 1.00 95.06 104 VAL A O 1
ATOM 805 N N . TRP A 1 105 ? -4.999 10.126 10.768 1.00 95.44 105 TRP A N 1
ATOM 806 C CA . TRP A 1 105 ? -6.361 9.588 10.816 1.00 95.44 105 TRP A CA 1
ATOM 807 C C . TRP A 1 105 ? -6.412 8.143 11.311 1.00 95.44 105 TRP A C 1
ATOM 809 O O . TRP A 1 105 ? -7.301 7.812 12.093 1.00 95.44 105 TRP A O 1
ATOM 819 N N . ALA A 1 106 ? -5.457 7.300 10.916 1.00 93.88 106 ALA A N 1
ATOM 820 C CA . ALA A 1 106 ? -5.362 5.928 11.402 1.00 93.88 106 ALA A CA 1
ATOM 821 C C . ALA A 1 106 ? -5.142 5.884 12.922 1.00 93.88 106 ALA A C 1
ATOM 823 O O . ALA A 1 106 ? -5.851 5.158 13.615 1.00 93.88 106 ALA A O 1
ATOM 824 N N . VAL A 1 107 ? -4.237 6.712 13.455 1.00 95.38 107 VAL A N 1
ATOM 825 C CA . VAL A 1 107 ? -3.991 6.818 14.904 1.00 95.38 107 VAL A CA 1
ATOM 826 C C . VAL A 1 107 ? -5.253 7.259 15.643 1.00 95.38 107 VAL A C 1
ATOM 828 O O . VAL A 1 107 ? -5.633 6.632 16.628 1.00 95.38 107 VAL A O 1
ATOM 831 N N . ILE A 1 108 ? -5.950 8.287 15.149 1.00 94.44 108 ILE A N 1
ATOM 832 C CA . ILE A 1 108 ? -7.239 8.712 15.718 1.00 94.44 108 ILE A CA 1
ATOM 833 C C . ILE A 1 108 ? -8.251 7.554 15.680 1.00 94.44 108 ILE A C 1
ATOM 835 O O . ILE A 1 108 ? -8.953 7.322 16.663 1.00 94.44 108 ILE A O 1
ATOM 839 N N . GLY A 1 109 ? -8.302 6.811 14.571 1.00 93.25 109 GLY A N 1
ATOM 840 C CA . GLY A 1 109 ? -9.175 5.654 14.384 1.00 93.25 109 GLY A CA 1
ATOM 841 C C . GLY A 1 109 ? -8.937 4.545 15.409 1.00 93.25 109 GLY A C 1
ATOM 842 O O . GLY A 1 109 ? -9.905 4.009 15.944 1.00 93.25 109 GLY A O 1
ATOM 843 N N . VAL A 1 110 ? -7.678 4.260 15.763 1.00 94.38 110 VAL A N 1
ATOM 844 C CA . VAL A 1 110 ? -7.325 3.260 16.789 1.00 94.38 110 VAL A CA 1
ATOM 845 C C . VAL A 1 110 ? -7.986 3.583 18.133 1.00 94.38 110 VAL A C 1
ATOM 847 O O . VAL A 1 110 ? -8.598 2.710 18.747 1.00 94.38 110 VAL A O 1
ATOM 850 N N . PHE A 1 111 ? -7.967 4.848 18.562 1.00 94.81 111 PHE A N 1
ATOM 851 C CA . PHE A 1 111 ? -8.615 5.276 19.811 1.00 94.81 111 PHE A CA 1
ATOM 852 C C . PHE A 1 111 ? -10.151 5.285 19.749 1.00 94.81 111 PHE A C 1
ATOM 854 O O . PHE A 1 111 ? -10.813 5.498 20.767 1.00 94.81 111 PHE A O 1
ATOM 861 N N . LYS A 1 112 ? -10.736 5.069 18.567 1.00 93.25 112 LYS A N 1
ATOM 862 C CA . LYS A 1 112 ? -12.184 5.029 18.333 1.00 93.25 112 LYS A CA 1
ATOM 863 C C . LYS A 1 112 ? -12.723 3.625 18.064 1.00 93.25 112 LYS A C 1
ATOM 865 O O . LYS A 1 112 ? -13.937 3.481 17.971 1.00 93.25 112 LYS A O 1
ATOM 870 N N . LEU A 1 113 ? -11.874 2.594 18.012 1.00 92.25 113 LEU A N 1
ATOM 871 C CA . LEU A 1 113 ? -12.280 1.225 17.663 1.00 92.25 113 LEU A CA 1
ATOM 872 C C . LEU A 1 113 ? -13.404 0.672 18.547 1.00 92.25 113 LEU A C 1
ATOM 874 O O . LEU A 1 113 ? -14.335 0.064 18.031 1.00 92.25 113 LEU A O 1
ATOM 878 N N . SER A 1 114 ? -13.363 0.927 19.859 1.00 92.69 114 SER A N 1
ATOM 879 C CA . SER A 1 114 ? -14.398 0.460 20.796 1.00 92.69 114 SER A CA 1
ATOM 880 C C . SER A 1 114 ? -15.762 1.132 20.604 1.00 92.69 114 SER A C 1
ATOM 882 O O . SER A 1 114 ? -16.759 0.650 21.130 1.00 92.69 114 SER A O 1
ATOM 884 N N . GLN A 1 115 ? -15.809 2.244 19.867 1.00 94.69 115 GLN A N 1
ATOM 885 C CA . GLN A 1 115 ? -17.026 3.002 19.563 1.00 94.69 115 GLN A CA 1
ATOM 886 C C . GLN A 1 115 ? -17.603 2.622 18.191 1.00 94.69 115 GLN A C 1
ATOM 888 O O . GLN A 1 115 ? -18.682 3.090 17.830 1.00 94.69 115 GLN A O 1
ATOM 893 N N . CYS A 1 116 ? -16.891 1.815 17.401 1.00 94.88 116 CYS A N 1
ATOM 894 C CA . CYS A 1 116 ? -17.340 1.395 16.082 1.00 94.88 116 CYS A CA 1
ATOM 895 C C . CYS A 1 116 ? -18.364 0.262 16.176 1.00 94.88 116 CYS A C 1
ATOM 897 O O . CYS A 1 116 ? -18.241 -0.646 16.996 1.00 94.88 116 CYS A O 1
ATOM 899 N N . ALA A 1 117 ? -19.341 0.287 15.270 1.00 96.38 117 ALA A N 1
ATOM 900 C CA . ALA A 1 117 ? -20.250 -0.833 15.082 1.00 96.38 117 ALA A CA 1
ATOM 901 C C . ALA A 1 117 ? -19.458 -2.098 14.670 1.00 96.38 117 ALA A C 1
ATOM 903 O O . ALA A 1 117 ? -18.519 -1.981 13.867 1.00 96.38 117 ALA A O 1
ATOM 904 N N . PRO A 1 118 ? -19.803 -3.294 15.182 1.00 95.25 118 PRO A N 1
ATOM 905 C CA . PRO A 1 118 ? -19.114 -4.540 14.838 1.00 95.25 118 PRO A CA 1
ATOM 906 C C . PRO A 1 118 ? -19.056 -4.811 13.331 1.00 95.25 118 PRO A C 1
ATOM 908 O O . PRO A 1 118 ? -18.059 -5.329 12.833 1.00 95.25 118 PRO A O 1
ATOM 911 N N . GLU A 1 119 ? -20.082 -4.404 12.587 1.00 96.06 119 GLU A N 1
ATOM 912 C CA . GLU A 1 119 ? -20.170 -4.545 11.134 1.00 96.06 119 GLU A CA 1
ATOM 913 C C . GLU A 1 119 ? -19.081 -3.733 10.427 1.00 96.06 119 GLU A C 1
ATOM 915 O O . GLU A 1 119 ? -18.474 -4.213 9.471 1.00 96.06 119 GLU A O 1
ATOM 920 N N . THR A 1 120 ? -18.775 -2.530 10.923 1.00 94.31 120 THR A N 1
ATOM 921 C CA . THR A 1 120 ? -17.689 -1.688 10.399 1.00 94.31 120 THR A CA 1
ATOM 922 C C . THR A 1 120 ? -16.333 -2.346 10.622 1.00 94.31 120 THR A C 1
ATOM 924 O O . THR A 1 120 ? -15.485 -2.337 9.729 1.00 94.31 120 THR A O 1
ATOM 927 N N . LEU A 1 121 ? -16.125 -2.935 11.802 1.00 94.12 121 LEU A N 1
ATOM 928 C CA . LEU A 1 121 ? -14.884 -3.634 12.132 1.00 94.12 121 LEU A CA 1
ATOM 929 C C . LEU A 1 121 ? -14.720 -4.900 11.285 1.00 94.12 121 LEU A C 1
ATOM 931 O O . LEU A 1 121 ? -13.643 -5.134 10.739 1.00 94.12 121 LEU A O 1
ATOM 935 N N . LEU A 1 122 ? -15.796 -5.671 11.112 1.00 94.62 122 LEU A N 1
ATOM 936 C CA . LEU A 1 122 ? -15.820 -6.839 10.236 1.00 94.62 122 LEU A CA 1
ATOM 937 C C . LEU A 1 122 ? -15.528 -6.449 8.783 1.00 94.62 122 LEU A C 1
ATOM 939 O O . LEU A 1 122 ? -14.717 -7.091 8.120 1.00 94.62 122 LEU A O 1
ATOM 943 N N . TRP A 1 123 ? -16.143 -5.374 8.294 1.00 94.69 123 TRP A N 1
ATOM 944 C CA . TRP A 1 123 ? -15.908 -4.873 6.945 1.00 94.69 123 TRP A CA 1
ATOM 945 C C . TRP A 1 123 ? -14.449 -4.456 6.732 1.00 94.69 123 TRP A C 1
ATOM 947 O O . TRP A 1 123 ? -13.826 -4.873 5.755 1.00 94.69 123 TRP A O 1
ATOM 957 N N . ALA A 1 124 ? -13.868 -3.701 7.669 1.00 93.12 124 ALA A N 1
ATOM 958 C CA . ALA A 1 124 ? -12.456 -3.324 7.622 1.00 93.12 124 ALA A CA 1
ATOM 959 C C . ALA A 1 124 ? -11.533 -4.555 7.634 1.00 93.12 124 ALA A C 1
ATOM 961 O O . ALA A 1 124 ? -10.587 -4.630 6.847 1.00 93.12 124 ALA A O 1
ATOM 962 N N . PHE A 1 125 ? -11.845 -5.544 8.477 1.00 94.12 125 PHE A N 1
ATOM 963 C CA . PHE A 1 125 ? -11.106 -6.801 8.554 1.00 94.12 125 PHE A CA 1
ATOM 964 C C . PHE A 1 125 ? -11.156 -7.593 7.242 1.00 94.12 125 PHE A C 1
ATOM 966 O O . PHE A 1 125 ? -10.139 -8.147 6.841 1.00 94.12 125 PHE A O 1
ATOM 973 N N . LEU A 1 126 ? -12.296 -7.616 6.542 1.00 95.88 126 LEU A N 1
ATOM 974 C CA . LEU A 1 126 ? -12.438 -8.296 5.248 1.00 95.88 126 LEU A CA 1
ATOM 975 C C . LEU A 1 126 ? -11.744 -7.555 4.100 1.00 95.88 126 LEU A C 1
ATOM 977 O O . LEU A 1 126 ? -11.190 -8.191 3.204 1.00 95.88 126 LEU A O 1
ATOM 981 N N . LEU A 1 127 ? -11.738 -6.221 4.111 1.00 95.19 127 LEU A N 1
ATOM 982 C CA . LEU A 1 127 ? -11.067 -5.439 3.070 1.00 95.19 127 LEU A CA 1
ATOM 983 C C . LEU A 1 127 ? -9.544 -5.607 3.095 1.00 95.19 127 LEU A C 1
ATOM 985 O O . LEU A 1 127 ? -8.915 -5.576 2.035 1.00 95.19 127 LEU A O 1
ATOM 989 N N . TRP A 1 128 ? -8.948 -5.823 4.270 1.00 93.62 128 TRP A N 1
ATOM 990 C CA . TRP A 1 128 ? -7.506 -6.025 4.411 1.00 93.62 128 TRP A CA 1
ATOM 991 C C . TRP A 1 128 ? -6.955 -7.175 3.537 1.00 93.62 128 TRP A C 1
ATOM 993 O O . TRP A 1 128 ? -6.136 -6.888 2.656 1.00 93.62 128 TRP A O 1
ATOM 1003 N N . PRO A 1 129 ? -7.413 -8.439 3.652 1.00 96.75 129 PRO 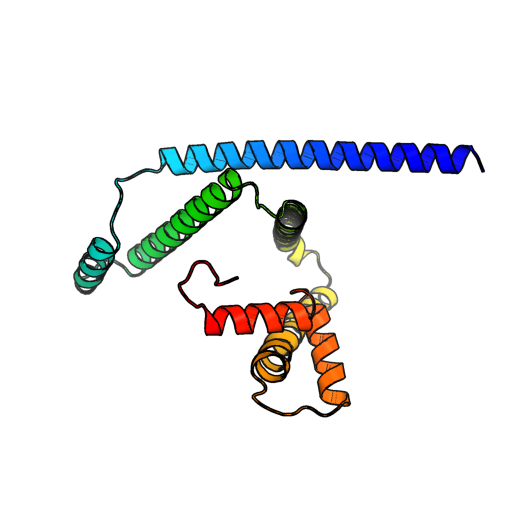A N 1
ATOM 1004 C CA . PRO A 1 129 ? -6.922 -9.527 2.809 1.00 96.75 129 PRO A CA 1
ATOM 1005 C C . PRO A 1 129 ? -7.329 -9.365 1.338 1.00 96.75 129 PRO A C 1
ATOM 1007 O O . PRO A 1 129 ? -6.562 -9.748 0.457 1.00 96.75 129 PRO A O 1
ATOM 1010 N N . ILE A 1 130 ? -8.486 -8.758 1.045 1.00 97.19 130 ILE A N 1
ATOM 1011 C CA . ILE A 1 130 ? -8.915 -8.483 -0.336 1.00 97.19 130 ILE A CA 1
ATOM 1012 C C . ILE A 1 130 ? -7.930 -7.524 -1.018 1.00 97.19 130 ILE A C 1
ATOM 1014 O O . ILE A 1 130 ? -7.486 -7.784 -2.138 1.00 97.19 130 ILE A O 1
ATOM 1018 N N . SER A 1 131 ? -7.533 -6.446 -0.339 1.00 96.69 131 SER A N 1
ATOM 1019 C CA . SER A 1 131 ? -6.516 -5.522 -0.851 1.00 96.69 131 SER A CA 1
ATOM 1020 C C . SER A 1 131 ? -5.158 -6.213 -1.036 1.00 96.69 131 SER A C 1
ATOM 1022 O O . SER A 1 131 ? -4.524 -6.071 -2.085 1.00 96.69 131 SER A O 1
ATOM 1024 N N . GLY A 1 132 ? -4.756 -7.051 -0.072 1.00 97.00 132 GLY A N 1
ATOM 1025 C CA . GLY A 1 132 ? -3.529 -7.843 -0.138 1.00 97.00 132 GLY A CA 1
ATOM 1026 C C . GLY A 1 132 ? -3.510 -8.809 -1.323 1.00 97.00 132 GLY A C 1
ATOM 1027 O O . GLY A 1 132 ? -2.481 -8.948 -1.987 1.00 97.00 132 GLY A O 1
ATOM 1028 N N . LEU A 1 133 ? -4.649 -9.425 -1.653 1.00 97.56 133 LEU A N 1
ATOM 1029 C CA . LEU A 1 133 ? -4.805 -10.278 -2.833 1.00 97.56 133 LEU A CA 1
ATOM 1030 C C . LEU A 1 133 ? -4.643 -9.482 -4.137 1.00 97.56 133 LEU A C 1
ATOM 1032 O O . LEU A 1 133 ? -3.965 -9.941 -5.059 1.00 97.56 133 LEU A O 1
ATOM 1036 N N . GLY A 1 134 ? -5.215 -8.277 -4.200 1.00 98.00 134 GLY A N 1
ATOM 1037 C CA . GLY A 1 134 ? -5.049 -7.359 -5.328 1.00 98.00 134 GLY A CA 1
ATOM 1038 C C . GLY A 1 134 ? -3.586 -7.002 -5.593 1.00 98.00 134 GLY A C 1
ATOM 1039 O O . GLY A 1 134 ? -3.155 -6.999 -6.747 1.00 98.00 134 GLY A O 1
ATOM 1040 N N . ILE A 1 135 ? -2.803 -6.789 -4.531 1.00 98.06 135 ILE A N 1
ATOM 1041 C CA . ILE A 1 135 ? -1.368 -6.520 -4.656 1.00 98.06 135 ILE A CA 1
ATOM 1042 C C . ILE A 1 135 ? -0.617 -7.796 -5.064 1.00 98.06 135 IL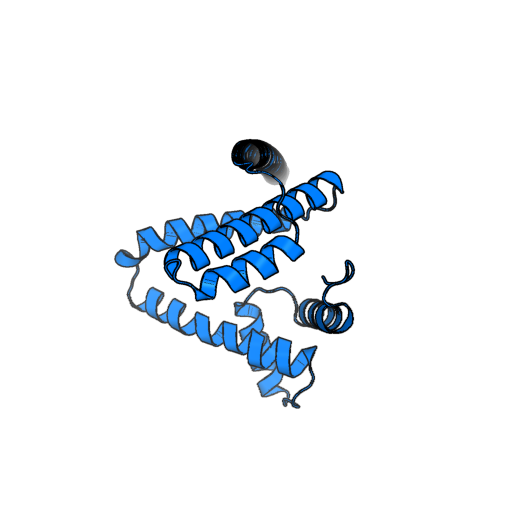E A C 1
ATOM 1044 O O . ILE A 1 135 ? 0.038 -7.863 -6.102 1.00 98.06 135 ILE A O 1
ATOM 1048 N N . THR A 1 136 ? -0.700 -8.832 -4.233 1.00 98.00 136 THR A N 1
ATOM 1049 C CA . THR A 1 136 ? 0.177 -10.009 -4.318 1.00 98.00 136 THR A CA 1
ATOM 1050 C C . THR A 1 136 ? -0.192 -10.932 -5.473 1.00 98.00 136 THR A C 1
ATOM 1052 O O . THR A 1 136 ? 0.667 -11.298 -6.275 1.00 98.00 136 THR A O 1
ATOM 1055 N N . GLY A 1 137 ? -1.465 -11.309 -5.574 1.00 97.25 137 GLY A N 1
ATOM 1056 C CA . GLY A 1 137 ? -1.989 -12.119 -6.665 1.00 97.25 137 GLY A CA 1
ATOM 1057 C C . GLY A 1 137 ? -2.091 -11.304 -7.947 1.00 97.25 137 GLY A C 1
ATOM 1058 O O . GLY A 1 137 ? -1.720 -11.789 -9.012 1.00 97.25 137 GLY A O 1
ATOM 1059 N N . GLY A 1 138 ? -2.544 -10.057 -7.835 1.00 98.00 138 GLY A N 1
ATOM 1060 C CA . GLY A 1 138 ? -2.695 -9.138 -8.952 1.00 98.00 138 GLY A CA 1
ATOM 1061 C C . GLY A 1 138 ? -1.390 -8.464 -9.367 1.00 98.00 138 GLY A C 1
ATOM 1062 O O . GLY A 1 138 ? -0.623 -9.024 -10.155 1.00 98.00 138 GLY A O 1
ATOM 1063 N N . VAL A 1 139 ? -1.194 -7.205 -8.959 1.00 98.19 139 VAL A N 1
ATOM 1064 C CA . VAL A 1 139 ? -0.193 -6.294 -9.560 1.00 98.19 139 VAL A CA 1
ATOM 1065 C C . VAL A 1 139 ? 1.219 -6.873 -9.548 1.00 98.19 139 VAL A C 1
ATOM 1067 O O . VAL A 1 139 ? 1.927 -6.750 -10.546 1.00 98.19 139 VAL A O 1
ATOM 1070 N N . HIS A 1 140 ? 1.570 -7.625 -8.508 1.00 98.50 140 HIS A N 1
ATOM 1071 C CA . HIS A 1 140 ? 2.854 -8.292 -8.366 1.00 98.50 140 HIS A CA 1
ATOM 1072 C C . HIS A 1 140 ? 3.005 -9.509 -9.297 1.00 98.50 140 HIS A C 1
ATOM 1074 O O . HIS A 1 140 ? 3.842 -9.498 -10.200 1.00 98.50 140 HIS A O 1
ATOM 1080 N N . ARG A 1 141 ? 2.210 -10.572 -9.117 1.00 98.38 141 ARG A N 1
ATOM 1081 C CA . ARG A 1 141 ? 2.409 -11.839 -9.853 1.00 98.38 141 ARG A CA 1
ATOM 1082 C C . ARG A 1 141 ? 1.848 -11.813 -11.275 1.00 98.38 141 ARG A C 1
ATOM 1084 O O . ARG A 1 141 ? 2.523 -12.257 -12.201 1.00 98.38 141 ARG A O 1
ATOM 1091 N N . LEU A 1 142 ? 0.641 -11.284 -11.472 1.00 98.12 142 LEU A N 1
ATOM 1092 C CA . LEU A 1 142 ? -0.040 -11.301 -12.771 1.00 98.12 142 LEU A CA 1
ATOM 1093 C C . LEU A 1 142 ? 0.476 -10.224 -13.729 1.00 98.12 142 LEU A C 1
ATOM 1095 O O . LEU A 1 142 ? 0.687 -10.484 -14.918 1.00 98.12 142 LEU A O 1
ATOM 1099 N N . TRP A 1 143 ? 0.634 -8.989 -13.246 1.00 98.12 143 TRP A N 1
ATOM 1100 C CA . TRP A 1 143 ? 0.989 -7.859 -14.109 1.00 98.12 143 TRP A CA 1
ATOM 1101 C C . TRP A 1 143 ? 2.491 -7.568 -14.128 1.00 98.12 143 TRP A C 1
ATOM 1103 O O . TRP A 1 143 ? 3.038 -7.443 -15.226 1.00 98.12 143 TRP A O 1
ATOM 1113 N N . ALA A 1 144 ? 3.175 -7.512 -12.982 1.00 97.75 144 ALA A N 1
ATOM 1114 C CA . ALA A 1 144 ? 4.607 -7.220 -12.945 1.00 97.75 144 ALA A CA 1
ATOM 1115 C C . ALA A 1 144 ? 5.450 -8.422 -13.400 1.00 97.75 144 ALA A C 1
ATOM 1117 O O . ALA A 1 144 ? 6.188 -8.278 -14.374 1.00 97.75 144 ALA A O 1
ATOM 1118 N N . HIS A 1 145 ? 5.268 -9.595 -12.785 1.00 98.00 145 HIS A N 1
ATOM 1119 C CA . HIS A 1 145 ? 6.101 -10.785 -13.037 1.00 98.00 145 HIS A CA 1
ATOM 1120 C C . HIS A 1 145 ? 5.587 -11.752 -14.102 1.00 98.00 145 HIS A C 1
ATOM 1122 O O . HIS A 1 145 ? 6.335 -12.626 -14.523 1.00 98.00 145 HIS A O 1
ATOM 1128 N N . ARG A 1 146 ? 4.331 -11.616 -14.548 1.00 96.62 146 ARG A N 1
ATOM 1129 C CA . ARG A 1 146 ? 3.713 -12.531 -15.531 1.00 96.62 146 ARG A CA 1
ATOM 1130 C C . ARG A 1 146 ? 3.814 -14.015 -15.133 1.00 96.62 146 ARG A C 1
ATOM 1132 O O . ARG A 1 146 ? 3.933 -14.875 -15.995 1.00 96.62 146 ARG A O 1
ATOM 1139 N N . SER A 1 147 ? 3.743 -14.327 -13.838 1.00 97.19 147 SER A N 1
ATOM 1140 C CA . SER A 1 147 ? 3.920 -15.698 -13.328 1.00 97.19 147 SER A CA 1
ATOM 1141 C C . SER A 1 147 ? 2.779 -16.649 -13.705 1.00 97.19 147 SER A C 1
ATOM 1143 O O . SER A 1 147 ? 2.923 -17.858 -13.570 1.00 97.19 147 SER A O 1
ATOM 1145 N N . TYR A 1 148 ? 1.634 -16.109 -14.123 1.00 97.81 148 TYR A N 1
ATOM 1146 C CA . TYR A 1 148 ? 0.490 -16.866 -14.618 1.00 97.81 148 TYR A CA 1
ATOM 1147 C C . TYR A 1 148 ? -0.361 -15.997 -15.550 1.00 97.81 148 TYR A C 1
ATOM 1149 O O . TYR A 1 148 ? -0.253 -14.765 -15.550 1.00 97.81 148 TYR A O 1
ATOM 1157 N N . GLU A 1 149 ? -1.243 -16.635 -16.316 1.00 95.94 149 GLU A N 1
ATOM 1158 C CA . GLU A 1 149 ? -2.230 -15.956 -17.151 1.00 95.94 149 GLU A CA 1
ATOM 1159 C C . GLU A 1 149 ? -3.610 -15.979 -16.489 1.00 95.94 149 GLU A C 1
ATOM 1161 O O . GLU A 1 149 ? -4.114 -17.022 -16.082 1.00 95.94 149 GLU A O 1
ATOM 1166 N N . GLY A 1 150 ? -4.227 -14.804 -16.362 1.00 94.06 150 GLY A N 1
ATOM 1167 C CA . GLY A 1 150 ? -5.586 -14.654 -15.849 1.00 94.06 150 GLY A CA 1
ATOM 1168 C C . GLY A 1 150 ? -6.562 -14.325 -16.975 1.00 94.06 150 GLY A C 1
ATOM 1169 O O . GLY A 1 150 ? -6.318 -13.396 -17.752 1.00 94.06 150 GLY A O 1
ATOM 1170 N N . GLY A 1 151 ? -7.691 -15.035 -17.029 1.00 97.44 151 GLY A N 1
ATOM 1171 C CA . GLY A 1 151 ? -8.816 -14.680 -17.899 1.00 97.44 151 GLY A CA 1
ATOM 1172 C C . GLY A 1 151 ? -9.420 -13.311 -17.548 1.00 97.44 151 GLY A C 1
ATOM 1173 O O . GLY A 1 151 ? -9.107 -12.717 -16.514 1.00 97.44 151 GLY A O 1
ATOM 1174 N N . HIS A 1 152 ? -10.313 -12.799 -18.398 1.00 97.38 152 HIS A N 1
ATOM 1175 C CA . HIS A 1 152 ? -10.880 -11.449 -18.247 1.00 97.38 152 HIS A CA 1
ATOM 1176 C C . HIS A 1 152 ? -11.578 -11.217 -16.898 1.00 97.38 152 HIS A C 1
ATOM 1178 O O . HIS A 1 152 ? -11.395 -10.161 -16.294 1.00 97.38 152 HIS A O 1
ATOM 1184 N N . ILE A 1 153 ? -12.311 -12.215 -16.394 1.00 98.06 153 ILE A N 1
ATOM 1185 C CA . ILE A 1 153 ? -13.004 -12.138 -15.098 1.00 98.06 153 ILE A CA 1
ATOM 1186 C C . ILE A 1 153 ? -11.994 -12.011 -13.953 1.00 98.06 153 ILE A C 1
ATOM 1188 O O . ILE A 1 153 ? -12.101 -11.096 -13.142 1.00 98.06 153 ILE A O 1
ATOM 1192 N N . VAL A 1 154 ? -10.973 -12.874 -13.926 1.00 97.50 154 VAL A N 1
ATOM 1193 C CA . VAL A 1 154 ? -9.925 -12.859 -12.892 1.00 97.50 154 VAL A CA 1
ATOM 1194 C C . VAL A 1 154 ? -9.157 -11.540 -12.918 1.00 97.50 154 VAL A C 1
ATOM 1196 O O . VAL A 1 154 ? -8.928 -10.934 -11.875 1.00 97.50 154 VAL A O 1
ATOM 1199 N N . ARG A 1 155 ? -8.809 -11.048 -14.112 1.00 97.75 155 ARG A N 1
ATOM 1200 C CA . ARG A 1 155 ? -8.148 -9.748 -14.291 1.00 97.75 155 ARG A CA 1
ATOM 1201 C C . ARG A 1 155 ? -8.989 -8.591 -13.763 1.00 97.75 155 ARG A C 1
ATOM 1203 O O . ARG A 1 155 ? -8.449 -7.728 -13.079 1.00 97.75 155 ARG A O 1
ATOM 1210 N N . CYS A 1 156 ? -10.285 -8.575 -14.064 1.00 98.25 156 CYS A N 1
ATOM 1211 C CA . CYS A 1 156 ? -11.199 -7.543 -13.582 1.00 98.25 156 CYS A CA 1
ATOM 1212 C C . CYS A 1 156 ? -11.341 -7.598 -12.055 1.00 98.25 156 CYS A C 1
ATOM 1214 O O . CYS A 1 156 ? -11.178 -6.583 -11.383 1.00 98.25 156 CYS A O 1
ATOM 1216 N N . PHE A 1 157 ? -11.547 -8.794 -11.502 1.00 98.00 157 PHE A N 1
ATOM 1217 C CA . PHE A 1 157 ? -11.634 -9.008 -10.061 1.00 98.00 157 PHE A CA 1
ATOM 1218 C C . PHE A 1 157 ? -10.375 -8.516 -9.333 1.00 98.00 157 PHE A C 1
ATOM 1220 O O . PHE A 1 157 ? -10.463 -7.671 -8.446 1.00 98.00 157 PHE A O 1
ATOM 1227 N N . LEU A 1 158 ? -9.189 -8.956 -9.765 1.00 97.94 158 LEU A N 1
ATOM 1228 C CA . LEU A 1 158 ? -7.920 -8.544 -9.159 1.00 97.94 158 LEU A CA 1
ATOM 1229 C C . LEU A 1 158 ? -7.635 -7.049 -9.336 1.00 97.94 158 LEU A C 1
ATOM 1231 O O . LEU A 1 158 ? -6.995 -6.449 -8.474 1.00 97.94 158 LEU A O 1
ATOM 1235 N N . MET A 1 159 ? -8.119 -6.435 -10.419 1.00 97.62 159 MET A N 1
ATOM 1236 C CA . MET A 1 159 ? -8.004 -4.993 -10.631 1.00 97.62 159 MET A CA 1
ATOM 1237 C C . MET A 1 159 ? -8.815 -4.228 -9.585 1.00 97.62 159 MET A C 1
ATOM 1239 O O . MET A 1 159 ? -8.287 -3.293 -8.988 1.00 97.62 159 MET A O 1
ATOM 1243 N N . LEU A 1 160 ? -10.053 -4.653 -9.312 1.00 97.69 160 LEU A N 1
ATOM 1244 C CA . LEU A 1 160 ? -10.891 -4.060 -8.268 1.00 97.69 160 LEU A CA 1
ATOM 1245 C C . LEU A 1 160 ? -10.274 -4.254 -6.878 1.00 97.69 160 LEU A C 1
ATOM 1247 O O . LEU A 1 160 ? -10.192 -3.300 -6.106 1.00 97.69 160 LEU A O 1
ATOM 1251 N N . CYS A 1 161 ? -9.766 -5.453 -6.581 1.00 97.81 161 CYS A N 1
ATOM 1252 C CA . CYS A 1 161 ? -9.030 -5.717 -5.345 1.00 97.81 161 CYS A CA 1
ATOM 1253 C C . CYS A 1 161 ? -7.812 -4.791 -5.194 1.00 97.81 161 CYS A C 1
ATOM 1255 O O . CYS A 1 161 ? -7.589 -4.232 -4.123 1.00 97.81 161 CYS A O 1
ATOM 1257 N N . ASN A 1 162 ? -7.042 -4.578 -6.267 1.00 97.94 162 ASN A N 1
ATOM 1258 C CA . ASN A 1 162 ? -5.890 -3.676 -6.255 1.00 97.94 162 ASN A CA 1
ATOM 1259 C C . ASN A 1 162 ? -6.302 -2.204 -6.077 1.00 97.94 162 ASN A C 1
ATOM 1261 O O . ASN A 1 162 ? -5.593 -1.443 -5.425 1.00 97.94 162 ASN A O 1
ATOM 1265 N N . SER A 1 163 ? -7.456 -1.789 -6.609 1.00 96.94 163 SER A N 1
ATOM 1266 C CA . SER A 1 163 ? -7.985 -0.438 -6.387 1.00 96.94 163 SER A CA 1
ATOM 1267 C C . SER A 1 163 ? -8.277 -0.158 -4.911 1.00 96.94 163 SER A C 1
ATOM 1269 O O . SER A 1 163 ? -8.046 0.962 -4.464 1.00 96.94 163 SER A O 1
ATOM 1271 N N . ILE A 1 164 ? -8.707 -1.163 -4.138 1.00 96.00 164 ILE A N 1
ATOM 1272 C CA . ILE A 1 164 ? -8.905 -1.037 -2.682 1.00 96.00 164 ILE A CA 1
ATOM 1273 C C . ILE A 1 164 ? -7.566 -0.793 -1.968 1.00 96.00 164 ILE A C 1
ATOM 1275 O O . ILE A 1 164 ? -7.510 -0.030 -1.009 1.00 96.00 164 ILE A O 1
ATOM 1279 N N . ALA A 1 165 ? -6.479 -1.402 -2.453 1.00 95.44 165 ALA A N 1
ATOM 1280 C CA . ALA A 1 165 ? -5.149 -1.268 -1.861 1.00 95.44 165 ALA A CA 1
ATOM 1281 C C . ALA A 1 165 ? -4.538 0.134 -2.003 1.00 95.44 165 ALA A C 1
ATOM 1283 O O . ALA A 1 165 ? -3.649 0.492 -1.233 1.00 95.44 165 ALA A O 1
ATOM 1284 N N . ASN A 1 166 ? -5.000 0.917 -2.985 1.00 94.94 166 ASN A N 1
ATOM 1285 C CA . ASN A 1 166 ? -4.606 2.312 -3.178 1.00 94.94 166 ASN A CA 1
ATOM 1286 C C . ASN A 1 166 ? -3.073 2.535 -3.266 1.00 94.94 166 ASN A C 1
ATOM 1288 O O . ASN A 1 166 ? -2.536 3.507 -2.742 1.00 94.94 166 ASN A O 1
ATOM 1292 N N . GLN A 1 167 ? -2.355 1.647 -3.964 1.00 93.88 167 GLN A N 1
ATOM 1293 C CA . GLN A 1 167 ? -0.898 1.744 -4.181 1.00 93.88 167 GLN A CA 1
ATOM 1294 C C . GLN A 1 167 ? -0.526 2.330 -5.557 1.00 93.88 167 GLN A C 1
ATOM 1296 O O . GLN A 1 167 ? 0.498 1.993 -6.145 1.00 93.88 167 GLN A O 1
ATOM 1301 N N . GLY A 1 168 ? -1.380 3.198 -6.103 1.00 92.12 168 GLY A N 1
ATOM 1302 C CA . GLY A 1 168 ? -1.238 3.719 -7.462 1.00 92.12 168 GLY A CA 1
ATOM 1303 C C . GLY A 1 168 ? -1.839 2.804 -8.533 1.00 92.12 168 GLY A C 1
ATOM 1304 O O . GLY A 1 168 ? -2.508 1.808 -8.252 1.00 92.12 168 GLY A O 1
ATOM 1305 N N . SER A 1 169 ? -1.662 3.187 -9.799 1.00 96.31 169 SER A N 1
ATOM 1306 C CA . SER A 1 169 ? -2.201 2.416 -10.921 1.00 96.31 169 SER A CA 1
ATOM 1307 C C . SER A 1 169 ? -1.415 1.119 -11.120 1.00 96.31 169 SER A C 1
ATOM 1309 O O . SER A 1 169 ? -0.204 1.076 -10.902 1.00 96.31 169 SER A O 1
ATOM 1311 N N . ILE A 1 170 ? -2.092 0.081 -11.626 1.00 97.56 170 ILE A N 1
ATOM 1312 C CA . ILE A 1 170 ? -1.464 -1.203 -11.989 1.00 97.56 170 ILE A CA 1
ATOM 1313 C C . ILE A 1 170 ? -0.243 -0.981 -12.890 1.00 97.56 170 ILE A C 1
ATOM 1315 O O . ILE A 1 170 ? 0.773 -1.650 -12.737 1.00 97.56 170 ILE A O 1
ATOM 1319 N N . TYR A 1 171 ? -0.339 -0.027 -13.819 1.00 97.31 171 TYR A N 1
ATOM 1320 C CA . TYR A 1 171 ? 0.743 0.298 -14.740 1.00 97.31 171 TYR A CA 1
ATOM 1321 C C . TYR A 1 171 ? 1.965 0.895 -14.031 1.00 97.31 171 TYR A C 1
ATOM 1323 O O . TYR A 1 171 ? 3.072 0.403 -14.238 1.00 97.31 171 TYR A O 1
ATOM 1331 N N . HIS A 1 172 ? 1.781 1.927 -13.197 1.00 96.12 172 HIS A N 1
ATOM 1332 C CA . HIS A 1 172 ? 2.897 2.562 -12.488 1.00 96.12 172 HIS A CA 1
ATOM 1333 C C . HIS A 1 172 ? 3.570 1.584 -11.533 1.00 96.12 172 HIS A C 1
ATOM 1335 O O . HIS A 1 172 ? 4.780 1.409 -11.607 1.00 96.12 172 HIS A O 1
ATOM 1341 N N . TRP A 1 173 ? 2.779 0.869 -10.732 1.00 97.75 173 TRP A N 1
ATOM 1342 C CA . TRP A 1 173 ? 3.310 -0.104 -9.786 1.00 97.75 173 TRP A CA 1
ATOM 1343 C C . TRP A 1 173 ? 4.090 -1.209 -10.506 1.00 97.75 173 TRP A C 1
ATOM 1345 O O . TRP A 1 173 ? 5.219 -1.510 -10.139 1.00 97.75 173 TRP A O 1
ATOM 1355 N N . ALA A 1 174 ? 3.542 -1.788 -11.582 1.00 97.62 174 ALA A N 1
ATOM 1356 C CA . ALA A 1 174 ? 4.237 -2.845 -12.320 1.00 97.62 174 ALA A CA 1
ATOM 1357 C C . ALA A 1 174 ? 5.519 -2.348 -13.007 1.00 97.62 174 ALA A C 1
ATOM 1359 O O . ALA A 1 174 ? 6.485 -3.105 -13.107 1.00 97.62 174 ALA A O 1
ATOM 1360 N N . ARG A 1 175 ? 5.537 -1.099 -13.491 1.00 96.56 175 ARG A N 1
ATOM 1361 C CA . ARG A 1 175 ? 6.744 -0.462 -14.033 1.00 96.56 175 ARG A CA 1
ATOM 1362 C C . ARG A 1 175 ? 7.805 -0.318 -12.946 1.00 96.56 175 ARG A C 1
ATOM 1364 O O . ARG A 1 175 ? 8.926 -0.767 -13.163 1.00 96.56 175 ARG A O 1
ATOM 1371 N N . ASP A 1 176 ? 7.444 0.280 -11.816 1.00 96.06 176 ASP A N 1
ATOM 1372 C CA . ASP A 1 176 ? 8.377 0.589 -10.730 1.00 96.06 176 ASP A CA 1
ATOM 1373 C C . ASP A 1 176 ? 8.912 -0.701 -10.108 1.00 96.06 176 ASP A C 1
ATOM 1375 O O . ASP A 1 176 ? 10.117 -0.862 -9.976 1.00 96.06 176 ASP A O 1
ATOM 1379 N N . HIS A 1 177 ? 8.056 -1.705 -9.907 1.00 97.31 177 HIS A N 1
ATOM 1380 C CA . HIS A 1 177 ? 8.467 -3.021 -9.418 1.00 97.31 177 HIS A CA 1
ATOM 1381 C C . HIS A 1 177 ? 9.457 -3.728 -10.350 1.00 97.31 177 HIS A C 1
ATOM 1383 O O . HIS A 1 177 ? 10.443 -4.304 -9.903 1.00 97.31 177 HIS A O 1
ATOM 1389 N N . ARG A 1 178 ? 9.245 -3.677 -11.670 1.00 97.12 178 ARG A N 1
ATOM 1390 C CA . ARG A 1 178 ? 10.232 -4.209 -12.630 1.00 97.12 178 ARG A CA 1
ATOM 1391 C C . ARG A 1 178 ? 11.531 -3.405 -12.612 1.00 97.12 178 ARG A C 1
ATOM 1393 O O . ARG A 1 178 ? 12.597 -3.985 -12.799 1.00 97.12 178 ARG A O 1
ATOM 1400 N N . GLY A 1 179 ? 11.433 -2.090 -12.411 1.00 96.19 179 GLY A N 1
ATOM 1401 C CA . GLY A 1 179 ? 12.574 -1.202 -12.203 1.00 96.19 179 GLY A CA 1
ATOM 1402 C C . GLY A 1 179 ? 13.390 -1.615 -10.983 1.00 96.19 179 GLY A C 1
ATOM 1403 O O . GLY A 1 179 ? 14.596 -1.795 -11.122 1.00 96.19 179 GLY A O 1
ATOM 1404 N N . HIS A 1 180 ? 12.718 -1.867 -9.861 1.00 95.81 180 HIS A N 1
ATOM 1405 C CA . HIS A 1 180 ? 13.303 -2.359 -8.620 1.00 95.81 180 HIS A CA 1
ATOM 1406 C C . HIS A 1 180 ? 14.046 -3.681 -8.822 1.00 95.81 180 HIS A C 1
ATOM 1408 O O . HIS A 1 180 ? 15.235 -3.773 -8.543 1.00 95.81 180 HIS A O 1
ATOM 1414 N N . HIS A 1 181 ? 13.405 -4.685 -9.434 1.00 95.81 181 HIS A N 1
ATOM 1415 C CA . HIS A 1 181 ? 14.071 -5.966 -9.728 1.00 95.81 181 HIS A CA 1
ATOM 1416 C C . HIS A 1 181 ? 15.296 -5.817 -10.640 1.00 95.81 181 HIS A C 1
ATOM 1418 O O . HIS A 1 181 ? 16.259 -6.566 -10.506 1.00 95.81 181 HIS A O 1
ATOM 1424 N N . LYS A 1 182 ? 15.273 -4.866 -11.581 1.00 94.50 182 LYS A N 1
ATOM 1425 C CA . LYS A 1 182 ? 16.365 -4.667 -12.543 1.00 94.50 182 LYS A CA 1
ATOM 1426 C C . LYS A 1 182 ? 17.532 -3.853 -11.979 1.00 94.50 182 LYS A C 1
ATOM 1428 O O . LYS A 1 182 ? 18.669 -4.089 -12.378 1.00 94.50 182 LYS A O 1
ATOM 1433 N N . HIS A 1 183 ? 17.255 -2.878 -11.120 1.00 92.38 183 HIS A N 1
ATOM 1434 C CA . HIS A 1 183 ? 18.234 -1.896 -10.645 1.00 92.38 183 HIS A CA 1
ATOM 1435 C C . HIS A 1 183 ? 18.419 -1.937 -9.124 1.00 92.38 183 HIS A C 1
ATOM 1437 O O . HIS A 1 183 ? 18.869 -0.951 -8.539 1.00 92.38 183 HIS A O 1
ATOM 1443 N N . SER A 1 184 ? 18.075 -3.063 -8.495 1.00 90.19 184 SER A N 1
ATOM 1444 C CA . SER A 1 184 ? 18.130 -3.234 -7.046 1.00 90.19 184 SER A CA 1
ATOM 1445 C C . SER A 1 184 ? 19.505 -2.876 -6.483 1.00 90.19 184 SER A C 1
ATOM 1447 O O . SER A 1 184 ? 20.536 -3.262 -7.041 1.00 90.19 184 SER A O 1
ATOM 1449 N N . GLY A 1 185 ? 19.516 -2.107 -5.394 1.00 83.69 185 GLY A N 1
ATOM 1450 C CA . GLY A 1 185 ? 20.749 -1.658 -4.739 1.00 83.69 185 GLY A CA 1
ATOM 1451 C C . GLY A 1 185 ? 21.502 -0.553 -5.488 1.00 83.69 185 GLY A C 1
ATOM 1452 O O . GLY A 1 185 ? 22.625 -0.216 -5.121 1.00 83.69 185 GLY A O 1
ATOM 1453 N N . THR A 1 186 ? 20.907 0.030 -6.531 1.00 87.00 186 THR A N 1
ATOM 1454 C CA . THR A 1 186 ? 21.460 1.193 -7.238 1.00 87.00 186 THR A CA 1
ATOM 1455 C C . THR A 1 186 ? 20.569 2.416 -7.042 1.00 87.00 186 THR A C 1
ATOM 1457 O O . THR A 1 186 ? 19.393 2.294 -6.720 1.00 87.00 186 THR A O 1
ATOM 1460 N N . GLY A 1 187 ? 21.085 3.616 -7.325 1.00 81.12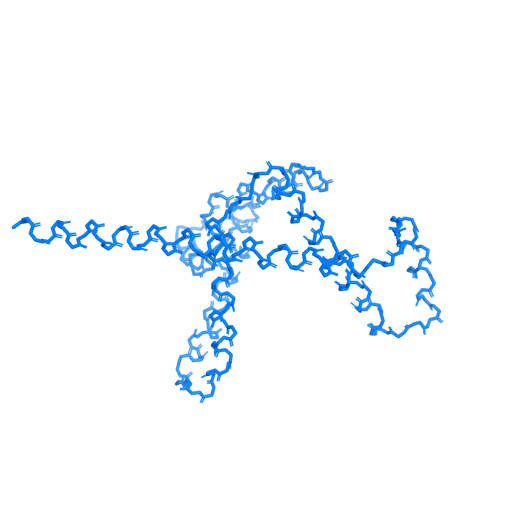 187 GLY A N 1
ATOM 1461 C CA . GLY A 1 187 ? 20.284 4.850 -7.265 1.00 81.12 187 GLY A CA 1
ATOM 1462 C C . GLY A 1 187 ? 19.160 4.955 -8.310 1.00 81.12 187 GLY A C 1
ATOM 1463 O O . GLY A 1 187 ? 18.466 5.966 -8.341 1.00 81.12 187 GLY A O 1
ATOM 1464 N N . ALA A 1 188 ? 19.011 3.959 -9.192 1.00 83.06 188 ALA A N 1
ATOM 1465 C CA . ALA A 1 188 ? 17.901 3.846 -10.138 1.00 83.06 188 ALA A CA 1
ATOM 1466 C C . ALA A 1 188 ? 16.778 2.911 -9.642 1.00 83.06 188 ALA A C 1
ATOM 1468 O O . ALA A 1 188 ? 15.804 2.703 -10.372 1.00 83.06 188 ALA A O 1
ATOM 1469 N N . ASP A 1 189 ? 16.922 2.339 -8.442 1.00 86.44 189 ASP A N 1
ATOM 1470 C CA . ASP A 1 189 ? 15.852 1.643 -7.727 1.00 86.44 189 ASP A CA 1
ATOM 1471 C C . ASP A 1 189 ? 14.776 2.672 -7.292 1.00 86.44 189 ASP A C 1
ATOM 1473 O O . ASP A 1 189 ? 15.141 3.637 -6.614 1.00 86.44 189 ASP A O 1
ATOM 1477 N N . PRO A 1 190 ? 13.510 2.562 -7.757 1.00 83.50 190 PRO A N 1
ATOM 1478 C CA . PRO A 1 190 ? 12.448 3.544 -7.489 1.00 83.50 190 PRO A CA 1
ATOM 1479 C C . PRO A 1 190 ? 12.027 3.656 -6.019 1.00 83.50 190 PRO A C 1
ATOM 1481 O O . PRO A 1 190 ? 11.776 4.806 -5.585 1.00 83.50 190 PRO A O 1
#

InterPro domains:
  IPR015876 Acyl-CoA desaturase [PR00075] (93-113)
  IPR015876 Acyl-CoA desaturase [PR00075] (117-139)
  IPR015876 Acyl-CoA desaturase [PR00075] (140-160)
  IPR015876 Acyl-CoA desaturase [PR00075] (177-190)
  IPR015876 Acyl-CoA desaturase [PTHR11351] (78-190)

Organism: NCBI:txid172671

pLDDT: mean 78.72, std 19.73, range [42.25, 98.5]

Foldseek 3Di:
DVVVVVVVVVVVVVVVVVLVVVVVVVVVVLVVVLVVLVVPDDDDDDPVNVVVVVVVVVVDDDPVVVVVVVVVVVVNVVNVVVVVCVVVVPDPVVVVVVVVVVVVVVVVVVVCVVVDDVVVVVVVVVLVVLLVCLVPVNLNDVPQVVVDDDDPVRNVSSLVSVVSVVPDHSVVSSVLVNQCVVQPPHPSND